Protein AF-A0AB38EHC7-F1 (afdb_monomer_lite)

Radius of gyration: 19.14 Å; chains: 1; bounding box: 48×37×54 Å

Secondary structure (DSSP, 8-state):
--HHHHHHHHHHHHHHHTTS-HHHHHHHHHHHHHHHHHHSHHHHHHHSSHHHHHHHHHHHHHHHH-TT-BHHHHHHHHHHTTSS-HHHHHHHHHHHHHTTSEEEEE-SS-TTSEEEEE-HHHHHHHHHHHHHHHHHHHHHS--TT--SSS---TTHHHHHHHHHHHHHHTT-SHHHH-GGGHHHHTSTTTHHHHHHHHHHHHHT--TTS---PPPHHHHHHHHTS-HHHHHHHHHHHHHH-

Organism: NCBI:txid237306

Sequence (241 aa):
MNEPDLLACVEETRSSIFQGDMDEAILLHYDLVMESYRRKPLFYKKLLKYDRFIVTLSLLSFMFADDRVPLSRVKAFCQARGYMSRNSLDTYFSFLLSAGYMQVRLHDEDERQRVFNLTDRAVCEVRQMIDSYVLPSQIVAPYERGLVGAGIPEDVVPSYFHGIARVLYANGTLDQRLPEARWMINRDGGHLPMLALYSDSLRNGPLKVGYKAATYVELSARLGVSKTHIIRMVKEGELRG

Structure (mmCIF, N/CA/C/O backbone):
data_AF-A0AB38EHC7-F1
#
_entry.id   AF-A0AB38EHC7-F1
#
loop_
_atom_site.group_PDB
_atom_site.id
_atom_site.type_symbol
_atom_site.label_atom_id
_atom_site.label_alt_id
_atom_site.label_comp_id
_atom_site.label_asym_id
_atom_site.label_entity_id
_atom_site.label_seq_id
_atom_site.pdbx_PDB_ins_code
_atom_site.Cartn_x
_atom_site.Cartn_y
_atom_site.Cartn_z
_atom_site.occupancy
_atom_site.B_iso_or_equiv
_atom_site.auth_seq_id
_atom_site.auth_comp_id
_atom_site.auth_asym_id
_atom_site.auth_atom_id
_atom_site.pdbx_PDB_model_num
ATOM 1 N N . MET A 1 1 ? 0.275 15.218 -14.314 1.00 65.06 1 MET A N 1
ATOM 2 C CA . MET A 1 1 ? -0.663 15.923 -13.422 1.00 65.06 1 MET A CA 1
ATOM 3 C C . MET A 1 1 ? 0.158 16.670 -12.395 1.00 65.06 1 MET A C 1
ATOM 5 O O . MET A 1 1 ? 1.021 16.039 -11.790 1.00 65.06 1 MET A O 1
ATOM 9 N N . ASN A 1 2 ? -0.031 17.982 -12.279 1.00 77.56 2 ASN A N 1
ATOM 10 C CA . ASN A 1 2 ? 0.637 18.779 -11.251 1.00 77.56 2 ASN A CA 1
ATOM 11 C C . ASN A 1 2 ? -0.174 18.734 -9.936 1.00 77.56 2 ASN A C 1
ATOM 13 O O . ASN A 1 2 ? -1.227 18.103 -9.859 1.00 77.56 2 ASN A O 1
ATOM 17 N N . GLU A 1 3 ? 0.345 19.349 -8.879 1.00 80.12 3 GLU A N 1
ATOM 18 C CA . GLU A 1 3 ? -0.319 19.395 -7.574 1.00 80.12 3 GLU A CA 1
ATOM 19 C C . GLU A 1 3 ? -1.698 20.095 -7.587 1.00 80.12 3 GLU A C 1
ATOM 21 O O . GLU A 1 3 ? -2.645 19.503 -7.065 1.00 80.12 3 GLU A O 1
ATOM 26 N N . PRO A 1 4 ? -1.862 21.282 -8.205 1.00 81.19 4 PRO A N 1
ATOM 27 C CA . PRO A 1 4 ? -3.170 21.929 -8.347 1.00 81.19 4 PRO A CA 1
ATOM 28 C C . PRO A 1 4 ? -4.243 21.046 -8.996 1.00 81.19 4 PRO A C 1
ATOM 30 O O . PRO A 1 4 ? -5.363 20.970 -8.495 1.00 81.19 4 PRO A O 1
ATOM 33 N N . ASP A 1 5 ? -3.889 20.330 -10.064 1.00 82.31 5 ASP A N 1
ATOM 34 C CA . ASP A 1 5 ? -4.803 19.425 -10.764 1.00 82.31 5 ASP A CA 1
ATOM 35 C C . ASP A 1 5 ? -5.272 18.268 -9.856 1.00 82.31 5 ASP A C 1
ATOM 37 O O . ASP A 1 5 ? -6.427 17.842 -9.921 1.00 82.31 5 ASP A O 1
ATOM 41 N N . LEU A 1 6 ? -4.381 17.739 -9.003 1.00 82.44 6 LEU A N 1
ATOM 42 C CA . LEU A 1 6 ? -4.734 16.694 -8.037 1.00 82.44 6 LEU A CA 1
ATOM 43 C C . LEU A 1 6 ? -5.711 17.228 -6.988 1.00 82.44 6 LEU A C 1
ATOM 45 O O . LEU A 1 6 ? -6.679 16.544 -6.669 1.00 82.44 6 LEU A O 1
ATOM 49 N N . LEU A 1 7 ? -5.468 18.430 -6.461 1.00 80.94 7 LEU A N 1
ATOM 50 C CA . LEU A 1 7 ? -6.348 19.045 -5.467 1.00 80.94 7 LEU A CA 1
ATOM 51 C C . LEU A 1 7 ? -7.741 19.313 -6.042 1.00 80.94 7 LEU A C 1
ATOM 53 O O . LEU A 1 7 ? -8.727 19.006 -5.382 1.00 80.94 7 LEU A O 1
ATOM 57 N N . ALA A 1 8 ? -7.828 19.795 -7.284 1.00 82.81 8 ALA A N 1
ATOM 58 C CA . ALA A 1 8 ? -9.106 19.976 -7.967 1.00 82.81 8 ALA A CA 1
ATOM 59 C C . ALA A 1 8 ? -9.877 18.651 -8.106 1.00 82.81 8 ALA A C 1
ATOM 61 O O . ALA A 1 8 ? -11.059 18.594 -7.782 1.00 82.81 8 ALA A O 1
ATOM 62 N N . CYS A 1 9 ? -9.191 17.571 -8.500 1.00 79.31 9 CYS A N 1
ATOM 63 C CA . CYS A 1 9 ? -9.778 16.230 -8.588 1.00 79.31 9 CYS A CA 1
ATOM 64 C C . CYS A 1 9 ? -10.299 15.727 -7.227 1.00 79.31 9 CYS A C 1
ATOM 66 O O . CYS A 1 9 ? -11.390 15.162 -7.140 1.00 79.31 9 CYS A O 1
ATOM 68 N N . VAL A 1 10 ? -9.536 15.950 -6.149 1.00 79.75 10 VAL A N 1
ATOM 69 C CA . VAL A 1 10 ? -9.949 15.588 -4.783 1.00 79.75 10 VAL A CA 1
ATOM 70 C C . VAL A 1 10 ? -11.172 16.395 -4.351 1.00 79.75 10 VAL A C 1
ATOM 72 O O . VAL A 1 10 ? -12.108 15.818 -3.810 1.00 79.75 10 VAL A O 1
ATOM 75 N N . GLU A 1 11 ? -11.202 17.702 -4.608 1.00 81.12 11 GLU A N 1
ATOM 76 C CA . GLU A 1 11 ? -12.344 18.556 -4.260 1.00 81.12 11 GLU A CA 1
ATOM 77 C C . GLU A 1 11 ? -13.613 18.189 -5.042 1.00 81.12 11 GLU A C 1
ATOM 79 O O . GLU A 1 11 ? -14.699 18.150 -4.465 1.00 81.12 11 GLU A O 1
ATOM 84 N N . GLU A 1 12 ? -13.483 17.843 -6.324 1.00 79.62 12 GLU A N 1
ATOM 85 C CA . GLU A 1 12 ? -14.600 17.380 -7.154 1.00 79.62 12 GLU A CA 1
ATOM 86 C C . GLU A 1 12 ? -15.191 16.060 -6.633 1.00 79.62 12 GLU A C 1
ATOM 88 O O . GLU A 1 12 ? -16.408 15.907 -6.537 1.00 79.62 12 GLU A O 1
ATOM 93 N N . THR A 1 13 ? -14.334 15.123 -6.219 1.00 76.81 13 THR A N 1
ATOM 94 C CA . THR A 1 13 ? -14.769 13.827 -5.669 1.00 76.81 13 THR A CA 1
ATOM 95 C C . THR A 1 13 ? -15.212 13.895 -4.209 1.00 76.81 13 THR A C 1
ATOM 97 O O . THR A 1 13 ? -15.949 13.017 -3.752 1.00 76.81 13 THR A O 1
ATOM 100 N N . ARG A 1 14 ? -14.825 14.946 -3.477 1.00 80.69 14 ARG A N 1
ATOM 101 C CA . ARG A 1 14 ? -15.123 15.132 -2.051 1.00 80.69 14 ARG A CA 1
ATOM 102 C C . ARG A 1 14 ? -16.618 15.059 -1.762 1.00 80.69 14 ARG A C 1
ATOM 104 O O . ARG A 1 14 ? -17.031 14.345 -0.853 1.00 80.69 14 ARG A O 1
ATOM 111 N N . SER A 1 15 ? -17.422 15.787 -2.535 1.00 71.75 15 SER A N 1
ATOM 112 C CA . SER A 1 15 ? -18.874 15.855 -2.336 1.00 71.75 15 SER A CA 1
ATOM 113 C C . SER A 1 15 ? -19.538 14.490 -2.501 1.00 71.75 15 SER A C 1
ATOM 115 O O . SER A 1 15 ? -20.424 14.160 -1.720 1.00 71.75 15 SER A O 1
ATOM 117 N N . SER A 1 16 ? -19.078 13.685 -3.461 1.00 71.00 16 SER A N 1
ATOM 118 C CA . SER A 1 16 ? -19.586 12.329 -3.676 1.00 71.00 16 SER A CA 1
ATOM 119 C C . SER A 1 16 ? -19.199 11.399 -2.526 1.00 71.00 16 SER A C 1
ATOM 121 O O . SER A 1 16 ? -20.064 10.713 -1.997 1.00 71.00 16 SER A O 1
ATOM 123 N N . ILE A 1 17 ? -17.940 11.444 -2.066 1.00 76.50 17 ILE A N 1
ATOM 124 C CA . ILE A 1 17 ? -17.454 10.598 -0.960 1.00 76.50 17 ILE A CA 1
ATOM 125 C C . ILE A 1 17 ? -18.292 10.790 0.312 1.00 76.50 17 ILE A C 1
ATOM 127 O O . ILE A 1 17 ? -18.628 9.813 0.975 1.00 76.50 17 ILE A O 1
ATOM 131 N N . PHE A 1 18 ? -18.654 12.033 0.645 1.00 73.69 18 PHE A N 1
ATOM 132 C CA . PHE A 1 18 ? -19.455 12.332 1.839 1.00 73.69 18 PHE A CA 1
ATOM 133 C C . PHE A 1 18 ? -20.947 11.992 1.708 1.00 73.69 18 PHE A C 1
ATOM 135 O O . PHE A 1 18 ? -21.668 12.081 2.700 1.00 73.69 18 PHE A O 1
ATOM 142 N N . GLN A 1 19 ? -21.428 11.635 0.514 1.00 79.00 19 GLN A N 1
ATOM 143 C CA . GLN A 1 19 ? -22.815 11.205 0.308 1.00 79.00 19 GLN A CA 1
ATOM 144 C C . GLN A 1 19 ? -23.009 9.700 0.512 1.00 79.00 19 GLN A C 1
ATOM 146 O O . GLN A 1 19 ? -24.133 9.278 0.784 1.00 79.00 19 GLN A O 1
ATOM 151 N N . GLY A 1 20 ? -21.955 8.893 0.368 1.00 81.75 20 GLY A N 1
ATOM 152 C CA . GLY A 1 20 ? -22.037 7.453 0.594 1.00 81.75 20 GLY A CA 1
ATOM 153 C C . GLY A 1 20 ? -21.748 7.036 2.037 1.00 81.75 20 GLY A C 1
ATOM 154 O O . GLY A 1 20 ? -21.364 7.843 2.885 1.00 81.75 20 GLY A O 1
ATOM 155 N N . ASP A 1 21 ? -21.943 5.747 2.317 1.00 88.62 21 ASP A N 1
ATOM 156 C CA . ASP A 1 21 ? -21.750 5.183 3.655 1.00 88.62 21 ASP A CA 1
ATOM 157 C C . ASP A 1 21 ? -20.258 4.953 3.938 1.00 88.62 21 ASP A C 1
ATOM 159 O O . ASP A 1 21 ? -19.677 3.909 3.629 1.00 88.62 21 ASP A O 1
ATOM 163 N N . MET A 1 22 ? -19.616 5.981 4.493 1.00 89.25 22 MET A N 1
ATOM 164 C CA . MET A 1 22 ? -18.192 5.944 4.819 1.00 89.25 22 MET A CA 1
ATOM 165 C C . MET A 1 22 ? -17.874 4.907 5.903 1.00 89.25 22 MET A C 1
ATOM 167 O O . MET A 1 22 ? -16.800 4.307 5.871 1.00 89.25 22 MET A O 1
ATOM 171 N N . ASP A 1 23 ? -18.789 4.676 6.844 1.00 91.00 23 ASP A N 1
ATOM 172 C CA . ASP A 1 23 ? -18.569 3.737 7.941 1.00 91.00 23 ASP A CA 1
ATOM 173 C C . ASP A 1 23 ? -18.579 2.296 7.416 1.00 91.00 23 ASP A C 1
ATOM 175 O O . ASP A 1 23 ? -17.651 1.535 7.706 1.00 91.00 23 ASP A O 1
ATOM 179 N N . GLU A 1 24 ? -19.541 1.948 6.556 1.00 91.62 24 GLU A N 1
ATOM 180 C CA . GLU A 1 24 ? -19.578 0.647 5.875 1.00 91.62 24 GLU A CA 1
ATOM 181 C C . GLU A 1 24 ? -18.357 0.452 4.960 1.00 91.62 24 GLU A C 1
ATOM 183 O O . GLU A 1 24 ? -17.732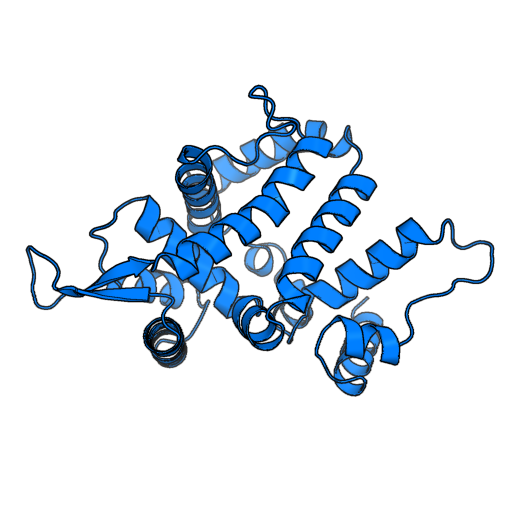 -0.613 4.961 1.00 91.62 24 GLU A O 1
ATOM 188 N N . ALA A 1 25 ? -17.933 1.494 4.236 1.00 92.50 25 ALA A N 1
ATOM 189 C CA . ALA A 1 25 ? -16.717 1.439 3.425 1.00 92.50 25 ALA A CA 1
ATOM 190 C C . ALA A 1 25 ? -15.461 1.178 4.275 1.00 92.50 25 ALA A C 1
ATOM 192 O O . ALA A 1 25 ? -14.629 0.335 3.925 1.00 92.50 25 ALA A O 1
ATOM 193 N N . ILE A 1 26 ? -15.316 1.858 5.415 1.00 92.50 26 ILE A N 1
ATOM 194 C CA . ILE A 1 26 ? -14.186 1.650 6.328 1.00 92.50 26 ILE A CA 1
ATOM 195 C C . ILE A 1 26 ? -14.207 0.230 6.910 1.00 92.50 26 ILE A C 1
ATOM 197 O O . ILE A 1 26 ? -13.152 -0.408 6.986 1.00 92.50 26 ILE A O 1
ATOM 201 N N . LEU A 1 27 ? -15.382 -0.289 7.282 1.00 93.44 27 LEU A N 1
ATOM 202 C CA . LEU A 1 27 ? -15.528 -1.658 7.779 1.00 93.44 27 LEU A CA 1
ATOM 203 C C . LEU A 1 27 ? -15.150 -2.701 6.720 1.00 93.44 27 LEU A C 1
ATOM 205 O O . LEU A 1 27 ? -14.400 -3.629 7.035 1.00 93.44 27 LEU A O 1
ATOM 209 N N . LEU A 1 28 ? -15.592 -2.523 5.471 1.00 94.38 28 LEU A N 1
ATOM 210 C CA . LEU A 1 28 ? -15.225 -3.408 4.366 1.00 94.38 28 LEU A CA 1
ATOM 211 C C . LEU A 1 28 ? -13.720 -3.346 4.065 1.00 94.38 28 LEU A C 1
ATOM 213 O O . LEU A 1 28 ? -13.079 -4.387 3.906 1.00 94.38 28 LEU A O 1
ATOM 217 N N . HIS A 1 29 ? -13.132 -2.144 4.036 1.00 94.00 29 HIS A N 1
ATOM 218 C CA . HIS A 1 29 ? -11.685 -1.966 3.875 1.00 94.00 29 HIS A CA 1
ATOM 219 C C . HIS A 1 29 ? -10.921 -2.733 4.956 1.00 94.00 29 HIS A C 1
ATOM 221 O O . HIS A 1 29 ? -9.988 -3.485 4.661 1.00 94.00 29 HIS A O 1
ATOM 227 N N . TYR A 1 30 ? -11.345 -2.573 6.210 1.00 92.75 30 TYR A N 1
ATOM 228 C CA . TYR A 1 30 ? -10.733 -3.247 7.341 1.00 92.75 30 TYR A CA 1
ATOM 229 C C . TYR A 1 30 ? -10.788 -4.771 7.206 1.00 92.75 30 TYR A C 1
ATOM 231 O O . TYR A 1 30 ? -9.757 -5.427 7.371 1.00 92.75 30 TYR A O 1
ATOM 239 N N . ASP A 1 31 ? -11.943 -5.344 6.868 1.00 93.06 31 ASP A N 1
ATOM 240 C CA . ASP A 1 31 ? -12.080 -6.796 6.735 1.00 93.06 31 ASP A CA 1
ATOM 241 C C . ASP A 1 31 ? -11.197 -7.370 5.621 1.00 93.06 31 ASP A C 1
ATOM 243 O O . ASP A 1 31 ? -10.489 -8.354 5.859 1.00 93.06 31 ASP A O 1
ATOM 247 N N . LEU A 1 32 ? -11.153 -6.721 4.452 1.00 92.50 32 LEU A N 1
ATOM 248 C CA . LEU A 1 32 ? -10.328 -7.149 3.314 1.00 92.50 32 LEU A CA 1
ATOM 249 C C . LEU A 1 32 ? -8.823 -7.070 3.627 1.00 92.50 32 LEU A C 1
ATOM 251 O O . LEU A 1 32 ? -8.055 -7.998 3.332 1.00 92.50 32 LEU A O 1
ATOM 255 N N . VAL A 1 33 ? -8.383 -5.990 4.284 1.00 89.88 33 VAL A N 1
ATOM 256 C CA . VAL A 1 33 ? -6.990 -5.852 4.740 1.00 89.88 33 VAL A CA 1
ATOM 257 C C . VAL A 1 33 ? -6.657 -6.923 5.778 1.00 89.88 33 VAL A C 1
ATOM 259 O O . VAL A 1 33 ? -5.599 -7.556 5.700 1.00 89.88 33 VAL A O 1
ATOM 262 N N . MET A 1 34 ? -7.546 -7.168 6.743 1.00 88.75 34 MET A N 1
ATOM 263 C CA . MET A 1 34 ? -7.310 -8.146 7.804 1.00 88.75 34 MET A CA 1
ATOM 264 C C . MET A 1 34 ? -7.338 -9.589 7.306 1.00 88.75 34 MET A C 1
ATOM 266 O O . MET A 1 34 ? -6.596 -10.419 7.835 1.00 88.75 34 MET A O 1
ATOM 270 N N . GLU A 1 35 ? -8.142 -9.909 6.295 1.00 89.19 35 GLU A N 1
ATOM 271 C CA . GLU A 1 35 ? -8.109 -11.212 5.634 1.00 89.19 35 GLU A CA 1
ATOM 272 C C . GLU A 1 35 ? -6.723 -11.485 5.036 1.00 89.19 35 GLU A C 1
ATOM 274 O O . GLU A 1 35 ? -6.102 -12.515 5.324 1.00 89.19 35 GLU A O 1
ATOM 279 N N . SER A 1 36 ? -6.195 -10.515 4.290 1.00 84.44 36 SER A N 1
ATOM 280 C CA . SER A 1 36 ? -4.850 -10.568 3.716 1.00 84.44 36 SER A CA 1
ATOM 281 C C . SER A 1 36 ? -3.780 -10.695 4.811 1.00 84.44 36 SER A C 1
ATOM 283 O O . SER A 1 36 ? -2.917 -11.582 4.776 1.00 84.44 36 SER A O 1
ATOM 285 N N . TYR A 1 37 ? -3.892 -9.872 5.858 1.00 83.69 37 TYR A N 1
ATOM 286 C CA . TYR A 1 37 ? -2.967 -9.862 6.987 1.00 83.69 37 TYR A CA 1
ATOM 287 C C . TYR A 1 37 ? -2.918 -11.208 7.720 1.00 83.69 37 TYR A C 1
ATOM 289 O O . TYR A 1 37 ? -1.832 -11.703 8.020 1.00 83.69 37 TYR A O 1
ATOM 297 N N . ARG A 1 38 ? -4.070 -11.845 7.976 1.00 83.62 38 ARG A N 1
ATOM 298 C CA . ARG A 1 38 ? -4.146 -13.150 8.660 1.00 83.62 38 ARG A CA 1
ATOM 299 C C . ARG A 1 38 ? -3.508 -14.274 7.849 1.00 83.62 38 ARG A C 1
ATOM 301 O O . ARG A 1 38 ? -2.889 -15.157 8.437 1.00 83.62 38 ARG A O 1
ATOM 308 N N . ARG A 1 39 ? -3.618 -14.237 6.517 1.00 85.25 39 ARG A N 1
ATOM 309 C CA . ARG A 1 39 ? -3.011 -15.247 5.634 1.00 85.25 39 ARG A CA 1
ATOM 310 C C . ARG A 1 39 ? -1.482 -15.184 5.664 1.00 85.25 39 ARG A C 1
ATOM 312 O O . ARG A 1 39 ? -0.829 -16.226 5.637 1.00 85.25 39 ARG A O 1
ATOM 319 N N . LYS A 1 40 ? -0.894 -13.978 5.702 1.00 82.56 40 LYS A N 1
ATOM 320 C CA . LYS A 1 40 ? 0.570 -13.776 5.653 1.00 82.56 40 LYS A CA 1
ATOM 321 C C . LYS A 1 40 ? 1.040 -12.647 6.589 1.00 82.56 40 LYS A C 1
ATOM 323 O O . LYS A 1 40 ? 1.581 -11.642 6.116 1.00 82.56 40 LYS A O 1
ATOM 328 N N . PRO A 1 41 ? 0.935 -12.808 7.919 1.00 77.38 41 PRO A N 1
ATOM 329 C CA . PRO A 1 41 ? 1.132 -11.710 8.871 1.00 77.38 41 PRO A CA 1
ATOM 330 C C . PRO A 1 41 ? 2.541 -11.120 8.812 1.00 77.38 41 PRO A C 1
ATOM 332 O O . PRO A 1 41 ? 2.711 -9.906 8.807 1.00 77.38 41 PRO A O 1
ATOM 335 N N . LEU A 1 42 ? 3.575 -11.955 8.676 1.00 76.50 42 LEU A N 1
ATOM 336 C CA . LEU A 1 42 ? 4.960 -11.479 8.569 1.00 76.50 42 LEU A CA 1
ATOM 337 C C . LEU A 1 42 ? 5.240 -10.733 7.258 1.00 76.50 42 LEU A C 1
ATOM 339 O O . LEU A 1 42 ? 6.083 -9.836 7.237 1.00 76.50 42 LEU A O 1
ATOM 343 N N . PHE A 1 43 ? 4.559 -11.106 6.173 1.00 78.19 43 PHE A N 1
ATOM 344 C CA . PHE A 1 43 ? 4.698 -10.442 4.883 1.00 78.19 43 PHE A CA 1
ATOM 345 C C . PHE A 1 43 ? 4.042 -9.066 4.928 1.00 78.19 43 PHE A C 1
ATOM 347 O O . PHE A 1 43 ? 4.730 -8.070 4.721 1.00 78.19 43 PHE A O 1
ATOM 354 N N . TYR A 1 44 ? 2.763 -8.996 5.300 1.00 76.25 44 TYR A N 1
ATOM 355 C CA . TYR A 1 44 ? 2.038 -7.730 5.361 1.00 76.25 44 TYR A CA 1
ATOM 356 C C . TYR A 1 44 ? 2.577 -6.801 6.447 1.00 76.25 44 TYR A C 1
ATOM 358 O O . TYR A 1 44 ? 2.688 -5.604 6.213 1.00 76.25 44 TYR A O 1
ATOM 366 N N . LYS A 1 45 ? 3.060 -7.324 7.580 1.00 75.69 45 LYS A N 1
ATOM 367 C CA . LYS A 1 45 ? 3.807 -6.518 8.558 1.00 75.69 45 LYS A CA 1
ATOM 368 C C . LYS A 1 45 ? 5.034 -5.844 7.944 1.00 75.69 45 LYS A C 1
ATOM 370 O O . LYS A 1 45 ? 5.323 -4.691 8.250 1.00 75.69 45 LYS A O 1
ATOM 375 N N . LYS A 1 46 ? 5.778 -6.563 7.097 1.00 75.38 46 LYS A N 1
ATOM 376 C CA . LYS A 1 46 ? 6.975 -6.030 6.433 1.00 75.38 46 LYS A CA 1
ATOM 377 C C . LYS A 1 46 ? 6.637 -5.107 5.267 1.00 75.38 46 LYS A C 1
ATOM 379 O O . LYS A 1 46 ? 7.401 -4.166 5.070 1.00 75.38 46 LYS A O 1
ATOM 384 N N . LEU A 1 47 ? 5.576 -5.393 4.513 1.00 76.56 47 LEU A N 1
ATOM 385 C CA . LEU A 1 47 ? 5.155 -4.658 3.319 1.00 76.56 47 LEU A CA 1
ATOM 386 C C . LEU A 1 47 ? 4.429 -3.355 3.673 1.00 76.56 47 LEU A C 1
ATOM 388 O O . LEU A 1 47 ? 4.751 -2.313 3.118 1.00 76.56 47 LEU A O 1
ATOM 392 N N . LEU A 1 48 ? 3.500 -3.402 4.631 1.00 72.94 48 LEU A N 1
ATOM 393 C CA . LEU A 1 48 ? 2.634 -2.278 5.005 1.00 72.94 48 LEU A CA 1
ATOM 394 C C . LEU A 1 48 ? 3.315 -1.257 5.931 1.00 72.94 48 LEU A C 1
ATOM 396 O O . LEU A 1 48 ? 2.677 -0.311 6.390 1.00 72.94 48 LEU A O 1
ATOM 400 N N . LYS A 1 49 ? 4.613 -1.408 6.222 1.00 80.75 49 LYS A N 1
ATOM 401 C CA . LYS A 1 49 ? 5.372 -0.300 6.807 1.00 80.75 49 LYS A CA 1
ATOM 402 C C . LYS A 1 49 ? 5.414 0.824 5.775 1.00 80.75 49 LYS A C 1
ATOM 404 O O . LYS A 1 49 ? 5.871 0.587 4.661 1.00 80.75 49 LYS A O 1
ATOM 409 N N . TYR A 1 50 ? 4.987 2.022 6.156 1.00 82.88 50 TYR A N 1
ATOM 410 C CA . TYR A 1 50 ? 4.721 3.115 5.221 1.00 82.88 50 TYR A CA 1
ATOM 411 C C . TYR A 1 50 ? 5.839 3.374 4.195 1.00 82.88 50 TYR A C 1
ATOM 413 O O . TYR A 1 50 ? 5.575 3.333 2.998 1.00 82.88 50 TYR A O 1
ATOM 421 N N . ASP A 1 51 ? 7.094 3.517 4.635 1.00 86.44 51 ASP A N 1
ATOM 422 C CA . ASP A 1 51 ? 8.243 3.734 3.736 1.00 86.44 51 ASP A CA 1
ATOM 423 C C . ASP A 1 51 ? 8.400 2.628 2.677 1.00 86.44 51 ASP A C 1
ATOM 425 O O . ASP A 1 51 ? 8.771 2.874 1.533 1.00 86.44 51 ASP A O 1
ATOM 429 N N . ARG A 1 52 ? 8.118 1.376 3.046 1.00 89.44 52 ARG A N 1
ATOM 430 C CA . ARG A 1 52 ? 8.193 0.231 2.128 1.00 89.44 52 ARG A CA 1
ATOM 431 C C . ARG A 1 52 ? 6.973 0.162 1.230 1.00 89.44 52 ARG A C 1
ATOM 433 O O . ARG A 1 52 ? 7.114 -0.129 0.046 1.00 89.44 52 ARG A O 1
ATOM 440 N N . PHE A 1 53 ? 5.807 0.466 1.786 1.00 89.06 53 PHE A N 1
ATOM 441 C CA . PHE A 1 53 ? 4.558 0.527 1.051 1.00 89.06 53 PHE A CA 1
ATOM 442 C C . PHE A 1 53 ? 4.631 1.577 -0.058 1.00 89.06 53 PHE A C 1
ATOM 444 O O . PHE A 1 53 ? 4.357 1.259 -1.211 1.00 89.06 53 PHE A O 1
ATOM 451 N N . ILE A 1 54 ? 5.107 2.790 0.243 1.00 91.12 54 ILE A N 1
ATOM 452 C CA . ILE A 1 54 ? 5.219 3.860 -0.753 1.00 91.12 54 ILE A CA 1
ATOM 453 C C . ILE A 1 54 ? 6.277 3.557 -1.825 1.00 91.12 54 ILE A C 1
ATOM 455 O O . ILE A 1 54 ? 6.074 3.861 -3.003 1.00 91.12 54 ILE A O 1
ATOM 459 N N . VAL A 1 55 ? 7.371 2.879 -1.459 1.00 94.56 55 VAL A N 1
ATOM 460 C CA . VAL A 1 55 ? 8.355 2.372 -2.428 1.00 94.56 55 VAL A CA 1
ATOM 461 C C . VAL A 1 55 ? 7.742 1.290 -3.319 1.00 94.56 55 VAL A C 1
ATOM 463 O O . VAL A 1 55 ? 7.968 1.305 -4.526 1.00 94.56 55 VAL A O 1
ATOM 466 N N . THR A 1 56 ? 6.933 0.381 -2.769 1.00 94.25 56 THR A N 1
ATOM 467 C CA . THR A 1 56 ? 6.207 -0.624 -3.558 1.00 94.25 56 THR A CA 1
ATOM 468 C C . THR A 1 56 ? 5.194 0.022 -4.498 1.00 94.25 56 THR A C 1
ATOM 470 O O . THR A 1 56 ? 5.166 -0.326 -5.675 1.00 94.25 56 THR A O 1
ATOM 473 N N . LEU A 1 57 ? 4.413 0.999 -4.032 1.00 94.38 57 LEU A N 1
ATOM 474 C CA . LEU A 1 57 ? 3.501 1.757 -4.889 1.00 94.38 57 LEU A CA 1
ATOM 475 C C . LEU A 1 57 ? 4.252 2.471 -6.018 1.00 94.38 57 LEU A C 1
ATOM 477 O O . LEU A 1 57 ? 3.789 2.456 -7.156 1.00 94.38 57 LEU A O 1
ATOM 481 N N . SER A 1 58 ? 5.429 3.033 -5.730 1.00 95.56 58 SER A N 1
ATOM 482 C CA . SER A 1 58 ? 6.296 3.650 -6.741 1.00 95.56 58 SER A CA 1
ATOM 483 C C . SER A 1 58 ? 6.788 2.622 -7.763 1.00 95.56 58 SER A C 1
ATOM 485 O O . SER A 1 58 ? 6.679 2.855 -8.960 1.00 95.56 58 SER A O 1
ATOM 487 N N . LEU A 1 59 ? 7.272 1.463 -7.309 1.00 95.81 59 LEU A N 1
ATOM 488 C CA . LEU A 1 59 ? 7.718 0.367 -8.173 1.00 95.81 59 LEU A CA 1
ATOM 489 C C . LEU A 1 59 ? 6.612 -0.077 -9.143 1.00 95.81 59 LEU A C 1
ATOM 491 O O . LEU A 1 59 ? 6.848 -0.166 -10.345 1.00 95.81 59 LEU A O 1
ATOM 495 N N . LEU A 1 60 ? 5.405 -0.306 -8.621 1.00 95.19 60 LEU A N 1
ATOM 496 C CA . LEU A 1 60 ? 4.246 -0.742 -9.400 1.00 95.19 60 LEU A CA 1
ATOM 497 C C . LEU A 1 60 ? 3.780 0.347 -10.374 1.00 95.19 60 LEU A C 1
ATOM 499 O O . LEU A 1 60 ? 3.541 0.058 -11.541 1.00 95.19 60 LEU A O 1
ATOM 503 N N . SER A 1 61 ? 3.735 1.604 -9.927 1.00 95.31 61 SER A N 1
ATOM 504 C CA . SER A 1 61 ? 3.375 2.755 -10.769 1.00 95.31 61 SER A CA 1
ATOM 505 C C . SER A 1 61 ? 4.299 2.913 -11.972 1.00 95.31 61 SER A C 1
ATOM 507 O O . SER A 1 61 ? 3.833 3.177 -13.074 1.00 95.31 61 SER A O 1
ATOM 509 N N . PHE A 1 62 ? 5.604 2.730 -11.771 1.00 95.25 62 PHE A N 1
ATOM 510 C CA . PHE A 1 62 ? 6.585 2.782 -12.851 1.00 95.25 62 PHE A CA 1
ATOM 511 C C . PHE A 1 62 ? 6.420 1.604 -13.819 1.00 95.25 62 PHE A C 1
ATOM 513 O O . PHE A 1 62 ? 6.372 1.821 -15.023 1.00 95.25 62 PHE A O 1
ATOM 520 N N . MET A 1 63 ? 6.274 0.382 -13.301 1.00 93.50 63 MET A N 1
ATOM 521 C CA . MET A 1 63 ? 6.139 -0.823 -14.126 1.00 93.50 63 MET A CA 1
ATOM 522 C C . MET A 1 63 ? 4.878 -0.826 -14.994 1.00 93.50 63 MET A C 1
ATOM 524 O O . MET A 1 63 ? 4.937 -1.197 -16.158 1.00 93.50 63 MET A O 1
ATOM 528 N N . PHE A 1 64 ? 3.729 -0.428 -14.438 1.00 91.56 64 PHE A N 1
ATOM 529 C CA . PHE A 1 64 ? 2.471 -0.402 -15.190 1.00 91.56 64 PHE A CA 1
ATOM 530 C C . PHE A 1 64 ? 2.374 0.773 -16.170 1.00 91.56 64 PHE A C 1
ATOM 532 O O . PHE A 1 64 ? 1.484 0.766 -17.016 1.00 91.56 64 PHE A O 1
ATOM 539 N N . ALA A 1 65 ? 3.264 1.765 -16.063 1.00 90.88 65 ALA A N 1
ATOM 540 C CA . ALA A 1 65 ? 3.395 2.836 -17.045 1.00 90.88 65 ALA A CA 1
ATOM 541 C C . ALA A 1 65 ? 4.348 2.456 -18.193 1.00 90.88 65 ALA A C 1
ATOM 543 O O . ALA A 1 65 ? 4.085 2.803 -19.341 1.00 90.88 65 ALA A O 1
ATOM 544 N N . ASP A 1 66 ? 5.449 1.767 -17.880 1.00 90.94 66 ASP A N 1
ATOM 545 C CA . ASP A 1 66 ? 6.468 1.323 -18.834 1.00 90.94 66 ASP A CA 1
ATOM 546 C C . ASP A 1 66 ? 7.198 0.084 -18.279 1.00 90.94 66 ASP A C 1
ATOM 548 O O . ASP A 1 66 ? 7.947 0.168 -17.301 1.00 90.94 66 ASP A O 1
ATOM 552 N N . ASP A 1 67 ? 7.002 -1.075 -18.912 1.00 88.12 67 ASP A N 1
ATOM 553 C CA . ASP A 1 67 ? 7.577 -2.360 -18.491 1.00 88.12 67 ASP A CA 1
ATOM 554 C C . ASP A 1 67 ? 9.082 -2.489 -18.796 1.00 88.12 67 ASP A C 1
ATOM 556 O O . ASP A 1 67 ? 9.751 -3.423 -18.337 1.00 88.12 67 ASP A O 1
ATOM 560 N N . ARG A 1 68 ? 9.651 -1.527 -19.530 1.00 91.94 68 ARG A N 1
ATOM 561 C CA . ARG A 1 68 ? 11.090 -1.429 -19.805 1.00 91.94 68 ARG A CA 1
ATOM 562 C C . ARG A 1 68 ? 11.802 -0.488 -18.850 1.00 91.94 68 ARG A C 1
ATOM 564 O O . ARG A 1 68 ? 13.014 -0.297 -18.959 1.00 91.94 68 ARG A O 1
ATOM 571 N N . VAL A 1 69 ? 11.096 0.097 -17.885 1.00 93.94 69 VAL A N 1
ATOM 572 C CA . VAL A 1 69 ? 11.706 1.095 -17.019 1.00 93.94 69 VAL A CA 1
ATOM 573 C C . VAL A 1 69 ? 12.812 0.490 -16.137 1.00 93.94 69 VAL A C 1
ATOM 575 O O . VAL A 1 69 ? 12.600 -0.494 -15.419 1.00 93.94 69 VAL A O 1
ATOM 578 N N . PRO A 1 70 ? 14.024 1.074 -16.134 1.00 95.88 70 PRO A N 1
ATOM 579 C CA . PRO A 1 70 ? 15.110 0.554 -15.318 1.00 95.88 70 PRO A CA 1
ATOM 580 C C . PRO A 1 70 ? 14.822 0.692 -13.822 1.00 95.88 70 PRO A C 1
ATOM 582 O O . PRO A 1 70 ? 14.425 1.759 -13.342 1.00 95.88 70 PRO A O 1
ATOM 585 N N . LEU A 1 71 ? 15.156 -0.342 -13.046 1.00 95.44 71 LEU A N 1
ATOM 586 C CA . LEU A 1 71 ? 15.013 -0.336 -11.585 1.00 95.44 71 LEU A CA 1
ATOM 587 C C . LEU A 1 71 ? 15.797 0.819 -10.929 1.00 95.44 71 LEU A C 1
ATOM 589 O O . LEU A 1 71 ? 15.403 1.343 -9.887 1.00 95.44 71 LEU A O 1
ATOM 593 N N . SER A 1 72 ? 16.900 1.255 -11.547 1.00 95.50 72 SER A N 1
ATOM 594 C CA . SER A 1 72 ? 17.682 2.416 -11.104 1.00 95.50 72 SER A CA 1
ATOM 595 C C . SER A 1 72 ? 16.882 3.722 -11.138 1.00 95.50 72 SER A C 1
ATOM 597 O O . SER A 1 72 ? 17.058 4.549 -10.243 1.00 95.50 72 SER A O 1
ATOM 599 N N . ARG A 1 73 ? 15.967 3.901 -12.103 1.00 96.50 73 ARG A N 1
ATOM 600 C CA . ARG A 1 73 ? 15.096 5.087 -12.172 1.00 96.50 73 ARG A CA 1
ATOM 601 C C . ARG A 1 73 ? 14.096 5.101 -11.022 1.00 96.50 73 ARG A C 1
ATOM 603 O O . ARG A 1 73 ? 13.925 6.140 -10.388 1.00 96.50 73 ARG A O 1
ATOM 610 N N . VAL A 1 74 ? 13.517 3.946 -10.690 1.00 96.44 74 VAL A N 1
ATOM 611 C CA . VAL A 1 74 ? 12.621 3.798 -9.529 1.00 96.44 74 VAL A CA 1
ATOM 612 C C . VAL A 1 74 ? 13.369 4.091 -8.223 1.00 96.44 74 VAL A C 1
ATOM 614 O O . VAL A 1 74 ? 12.880 4.848 -7.382 1.00 96.44 74 VAL A O 1
ATOM 617 N N . LYS A 1 75 ? 14.589 3.553 -8.064 1.00 96.75 75 LYS A N 1
ATOM 618 C CA . LYS A 1 75 ? 15.459 3.841 -6.908 1.00 96.75 75 LYS A CA 1
ATOM 619 C C . LYS A 1 75 ? 15.740 5.336 -6.773 1.00 96.75 75 LYS A C 1
ATOM 621 O O . LYS A 1 75 ? 15.561 5.891 -5.692 1.00 96.75 75 LYS A O 1
ATOM 626 N N . ALA A 1 76 ? 16.144 5.986 -7.864 1.00 97.00 76 ALA A N 1
ATOM 627 C CA . ALA A 1 76 ? 16.432 7.417 -7.880 1.00 97.00 76 ALA A CA 1
ATOM 628 C C . ALA A 1 76 ? 15.195 8.249 -7.512 1.00 97.00 76 ALA A C 1
ATOM 630 O O . ALA A 1 76 ? 15.297 9.171 -6.705 1.00 97.00 76 ALA A O 1
ATOM 631 N N . PHE A 1 77 ? 14.020 7.881 -8.033 1.00 95.69 77 PHE A N 1
ATOM 632 C CA . PHE A 1 77 ? 12.750 8.522 -7.696 1.00 95.69 77 PHE A CA 1
ATOM 633 C C . PHE A 1 77 ? 12.440 8.449 -6.195 1.00 95.69 77 PHE A C 1
ATOM 635 O O . PHE A 1 77 ? 12.140 9.472 -5.577 1.00 95.69 77 PHE A O 1
ATOM 642 N N . CYS A 1 78 ? 12.554 7.257 -5.601 1.00 95.44 78 CYS A N 1
ATOM 643 C CA . CYS A 1 78 ? 12.282 7.045 -4.178 1.00 95.44 78 CYS A CA 1
ATOM 644 C C . CYS A 1 78 ? 13.304 7.761 -3.285 1.00 95.44 78 CYS A C 1
ATOM 646 O O . CYS A 1 78 ? 12.937 8.347 -2.267 1.00 95.44 78 CYS A O 1
ATOM 648 N N . GLN A 1 79 ? 14.582 7.737 -3.675 1.00 95.44 79 GLN A N 1
ATOM 649 C CA . GLN A 1 79 ? 15.655 8.402 -2.940 1.00 95.44 79 GLN A CA 1
ATOM 650 C C . GLN A 1 79 ? 15.485 9.926 -2.955 1.00 95.44 79 GLN A C 1
ATOM 652 O O . GLN A 1 79 ? 15.610 10.557 -1.909 1.00 95.44 79 GLN A O 1
ATOM 657 N N . ALA A 1 80 ? 15.162 10.518 -4.111 1.00 93.62 80 ALA A N 1
ATOM 658 C CA . ALA A 1 80 ? 14.958 11.963 -4.243 1.00 93.62 80 ALA A CA 1
ATOM 659 C C . ALA A 1 80 ? 13.795 12.485 -3.381 1.00 93.62 80 ALA A C 1
ATOM 661 O O . ALA A 1 80 ? 13.815 13.634 -2.953 1.00 93.62 80 ALA A O 1
ATOM 662 N N . ARG A 1 81 ? 12.802 11.634 -3.099 1.00 90.25 81 ARG A N 1
ATOM 663 C CA . ARG A 1 81 ? 11.648 11.945 -2.238 1.00 90.25 81 ARG A CA 1
ATOM 664 C C . ARG A 1 81 ? 11.861 11.593 -0.767 1.00 90.25 81 ARG A C 1
ATOM 666 O O . ARG A 1 81 ? 10.968 11.796 0.047 1.00 90.25 81 ARG A O 1
ATOM 673 N N . GLY A 1 82 ? 13.028 11.053 -0.419 1.00 89.25 82 GLY A N 1
ATOM 674 C CA . GLY A 1 82 ? 13.351 10.682 0.955 1.00 89.25 82 GLY A CA 1
ATOM 675 C C . GLY A 1 82 ? 12.555 9.490 1.490 1.00 89.25 82 GLY A C 1
ATOM 676 O O . GLY A 1 82 ? 12.550 9.283 2.699 1.00 89.25 82 GLY A O 1
ATOM 677 N N . TYR A 1 83 ? 11.917 8.688 0.628 1.00 90.31 83 TYR A N 1
ATOM 678 C CA . TYR A 1 83 ? 11.149 7.516 1.067 1.00 90.31 83 TYR A CA 1
ATOM 679 C C . TYR A 1 83 ? 12.043 6.480 1.748 1.00 90.31 83 TYR A C 1
ATOM 681 O O . TYR A 1 83 ? 11.683 5.897 2.763 1.00 90.31 83 TYR A O 1
ATOM 689 N N . MET A 1 84 ? 13.239 6.261 1.200 1.00 92.69 84 MET A N 1
ATOM 690 C CA . MET A 1 84 ? 14.257 5.391 1.778 1.00 92.69 84 MET A CA 1
ATOM 691 C C . MET A 1 84 ? 15.651 5.847 1.341 1.00 92.69 84 MET A C 1
ATOM 693 O O . MET A 1 84 ? 15.836 6.378 0.245 1.00 92.69 84 MET A O 1
ATOM 697 N N . SER A 1 85 ? 16.656 5.586 2.180 1.00 94.62 85 SER A N 1
ATOM 698 C CA . SER A 1 85 ? 18.057 5.731 1.777 1.00 94.62 85 SER A CA 1
ATOM 699 C C . SER A 1 85 ? 18.420 4.717 0.688 1.00 94.62 85 SER A C 1
ATOM 701 O O . SER A 1 85 ? 17.782 3.670 0.556 1.00 94.62 85 SER A O 1
ATOM 703 N N . ARG A 1 86 ? 19.498 4.987 -0.054 1.00 94.94 86 ARG A N 1
ATOM 704 C CA . ARG A 1 86 ? 20.009 4.081 -1.094 1.00 94.94 86 ARG A CA 1
ATOM 705 C C . ARG A 1 86 ? 20.212 2.649 -0.581 1.00 94.94 86 ARG A C 1
ATOM 707 O O . ARG A 1 86 ? 19.701 1.709 -1.179 1.00 94.94 86 ARG A O 1
ATOM 714 N N . ASN A 1 87 ? 20.871 2.493 0.568 1.00 95.62 87 ASN A N 1
ATOM 715 C CA . ASN A 1 87 ? 21.131 1.176 1.163 1.00 95.62 87 ASN A CA 1
ATOM 716 C C . ASN A 1 87 ? 19.832 0.456 1.559 1.00 95.62 87 ASN A C 1
ATOM 718 O O . ASN A 1 87 ? 19.703 -0.756 1.373 1.00 95.62 87 ASN A O 1
ATOM 722 N N . SER A 1 88 ? 18.853 1.199 2.084 1.00 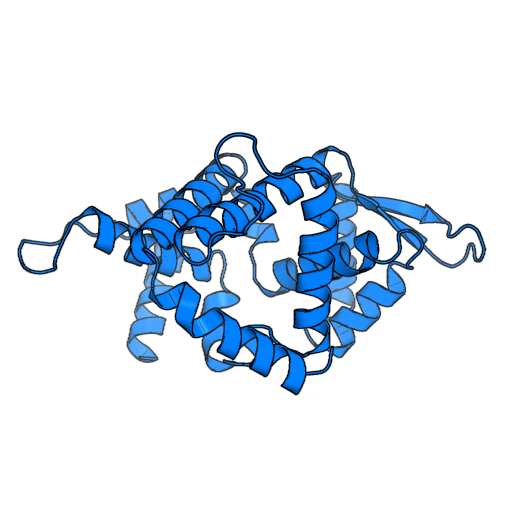94.94 88 SER A N 1
ATOM 723 C CA . SER A 1 88 ? 17.542 0.648 2.435 1.00 94.94 88 SER A CA 1
ATOM 724 C C . SER A 1 88 ? 16.762 0.198 1.199 1.00 94.94 88 SER A C 1
ATOM 726 O O . SER A 1 88 ? 16.150 -0.868 1.238 1.00 94.94 88 SER A O 1
ATOM 728 N N . LEU A 1 89 ? 16.829 0.952 0.094 1.00 96.56 89 LEU A N 1
ATOM 729 C CA . LEU A 1 89 ? 16.230 0.571 -1.190 1.00 96.56 89 LEU A CA 1
ATOM 730 C C . LEU A 1 89 ? 16.874 -0.694 -1.760 1.00 96.56 89 LEU A C 1
ATOM 732 O O . LEU A 1 89 ? 16.166 -1.612 -2.167 1.00 96.56 89 LEU A O 1
ATOM 736 N N . ASP A 1 90 ? 18.206 -0.769 -1.758 1.00 95.25 90 ASP A N 1
ATOM 737 C CA . ASP A 1 90 ? 18.933 -1.948 -2.237 1.00 95.25 90 ASP A CA 1
ATOM 738 C C . ASP A 1 90 ? 18.575 -3.195 -1.420 1.00 95.25 90 ASP A C 1
ATOM 740 O O . ASP A 1 90 ? 18.279 -4.251 -1.985 1.00 95.25 90 ASP A O 1
ATOM 744 N N . THR A 1 91 ? 18.502 -3.056 -0.094 1.00 94.94 91 THR A N 1
ATOM 745 C CA . THR A 1 91 ? 18.072 -4.133 0.808 1.00 94.94 91 THR A CA 1
ATOM 746 C C . THR A 1 91 ? 16.624 -4.545 0.537 1.00 94.94 91 THR A C 1
ATOM 748 O O . THR A 1 91 ? 16.312 -5.735 0.488 1.00 94.94 91 THR A O 1
ATOM 751 N N . TYR A 1 92 ? 15.725 -3.577 0.345 1.00 94.25 92 TYR A N 1
ATOM 752 C CA . TYR A 1 92 ? 14.307 -3.850 0.142 1.00 94.25 92 TYR A CA 1
ATOM 753 C C . TYR A 1 92 ? 14.025 -4.530 -1.202 1.00 94.25 92 TYR A C 1
ATOM 755 O O . TYR A 1 92 ? 13.312 -5.530 -1.245 1.00 94.25 92 TYR A O 1
ATOM 763 N N . PHE A 1 93 ? 14.639 -4.068 -2.290 1.00 94.62 93 PHE A N 1
ATOM 764 C CA . PHE A 1 93 ? 14.491 -4.719 -3.592 1.00 94.62 93 PHE A CA 1
ATOM 765 C C . PHE A 1 93 ? 15.168 -6.094 -3.641 1.00 94.62 93 PHE A C 1
ATOM 767 O O . PHE A 1 93 ? 14.613 -7.017 -4.234 1.00 94.62 93 PHE A O 1
ATOM 774 N N . SER A 1 94 ? 16.293 -6.282 -2.942 1.00 93.69 94 SER A N 1
ATOM 775 C CA . SER A 1 94 ? 16.890 -7.616 -2.760 1.00 93.69 94 SER A CA 1
ATOM 776 C C . SER A 1 94 ? 15.951 -8.558 -2.003 1.00 93.69 94 SER A C 1
ATOM 778 O O . SER A 1 94 ? 15.838 -9.735 -2.347 1.00 93.69 94 SER A O 1
ATOM 780 N N . PHE A 1 95 ? 15.224 -8.046 -1.005 1.00 92.25 95 PHE A N 1
ATOM 781 C CA . PHE A 1 95 ? 14.167 -8.798 -0.333 1.00 92.25 95 PHE A CA 1
ATOM 782 C C . PHE A 1 95 ? 13.034 -9.187 -1.296 1.00 92.25 95 PHE A C 1
ATOM 784 O O . PHE A 1 95 ? 12.652 -10.351 -1.303 1.00 92.25 95 PHE A O 1
ATOM 791 N N . LEU A 1 96 ? 12.522 -8.276 -2.133 1.00 93.00 96 LEU A N 1
ATOM 792 C CA . LEU A 1 96 ? 11.456 -8.617 -3.091 1.00 93.00 96 LEU A CA 1
ATOM 793 C C . LEU A 1 96 ? 11.901 -9.682 -4.105 1.00 93.00 96 LEU A C 1
ATOM 795 O O . LEU A 1 96 ? 11.122 -10.580 -4.422 1.00 93.00 96 LEU A O 1
ATOM 799 N N . LEU A 1 97 ? 13.154 -9.608 -4.566 1.00 94.25 97 LEU A N 1
ATOM 800 C CA . LEU A 1 97 ? 13.753 -10.608 -5.452 1.00 94.25 97 LEU A CA 1
ATOM 801 C C . LEU A 1 97 ? 13.877 -11.970 -4.753 1.00 94.25 97 LEU A C 1
ATOM 803 O O . LEU A 1 97 ? 13.320 -12.960 -5.215 1.00 94.25 97 LEU A O 1
ATOM 807 N N . SER A 1 98 ? 14.555 -12.017 -3.603 1.00 92.94 98 SER A N 1
ATOM 808 C CA . SER A 1 98 ? 14.784 -13.266 -2.853 1.00 92.94 98 SER A CA 1
ATOM 809 C C . SER A 1 98 ? 13.502 -13.903 -2.310 1.00 92.94 98 SER A C 1
ATOM 811 O O . SER A 1 98 ? 13.421 -15.123 -2.208 1.00 92.94 98 SER A O 1
ATOM 813 N N . ALA A 1 99 ? 12.478 -13.106 -1.995 1.00 90.19 99 ALA A N 1
ATOM 814 C CA . ALA A 1 99 ? 11.171 -13.597 -1.566 1.00 90.19 99 ALA A CA 1
ATOM 815 C C . ALA A 1 99 ? 10.269 -14.056 -2.732 1.00 90.19 99 ALA A C 1
ATOM 817 O O . ALA A 1 99 ? 9.160 -14.535 -2.484 1.00 90.19 99 ALA A O 1
ATOM 818 N N . GLY A 1 100 ? 10.727 -13.923 -3.984 1.00 92.69 100 GLY A N 1
ATOM 819 C CA . GLY A 1 100 ? 10.015 -14.384 -5.176 1.00 92.69 100 GLY A CA 1
ATOM 820 C C . GLY A 1 100 ? 8.835 -13.500 -5.583 1.00 92.69 100 GLY A C 1
ATOM 821 O O . GLY A 1 100 ? 7.879 -14.003 -6.170 1.00 92.69 100 GLY A O 1
ATOM 822 N N . TYR A 1 101 ? 8.873 -12.205 -5.259 1.00 92.50 101 TYR A N 1
ATOM 823 C CA . TYR A 1 101 ? 7.857 -11.225 -5.670 1.00 92.50 101 TYR A CA 1
ATOM 824 C C . TYR A 1 101 ? 8.271 -10.392 -6.887 1.00 92.50 101 TYR A C 1
ATOM 826 O O . TYR A 1 101 ? 7.448 -9.709 -7.487 1.00 92.50 101 TYR A O 1
ATOM 834 N N . MET A 1 102 ? 9.547 -10.435 -7.249 1.00 94.56 102 MET A N 1
ATOM 835 C CA . MET A 1 102 ? 10.102 -9.673 -8.356 1.00 94.56 102 MET A CA 1
ATOM 836 C C . MET A 1 102 ? 11.103 -10.540 -9.106 1.00 94.56 102 MET A C 1
ATOM 838 O O . MET A 1 102 ? 11.848 -11.302 -8.495 1.00 94.56 102 MET A O 1
ATOM 842 N N . GLN A 1 103 ? 11.142 -10.386 -10.421 1.00 95.31 103 GLN A N 1
ATOM 843 C CA . GLN A 1 103 ? 12.188 -10.910 -11.288 1.00 95.31 103 GLN A CA 1
ATOM 844 C C . GLN A 1 103 ? 12.905 -9.744 -11.955 1.00 95.31 103 GLN A C 1
ATOM 846 O O . GLN A 1 103 ? 12.310 -8.694 -12.190 1.00 95.31 103 GLN A O 1
ATOM 851 N N . VAL A 1 104 ? 14.192 -9.923 -12.237 1.00 94.88 104 VAL A N 1
ATOM 852 C CA . VAL A 1 104 ? 15.037 -8.897 -12.847 1.00 94.88 104 VAL A CA 1
ATOM 853 C C . VAL A 1 104 ? 15.747 -9.500 -14.049 1.00 94.88 104 VAL A C 1
ATOM 855 O O . VAL A 1 104 ? 16.318 -10.585 -13.946 1.00 94.88 104 VAL A O 1
ATOM 858 N N . ARG A 1 105 ? 15.739 -8.781 -15.171 1.00 94.38 105 ARG A N 1
ATOM 859 C CA . ARG A 1 105 ? 16.442 -9.148 -16.409 1.00 94.38 105 ARG A CA 1
ATOM 860 C C . ARG A 1 105 ? 17.290 -7.978 -16.919 1.00 94.38 105 ARG A C 1
ATOM 862 O O . ARG A 1 105 ? 17.176 -6.855 -16.418 1.00 94.38 105 ARG A O 1
ATOM 869 N N . LEU A 1 106 ? 18.179 -8.250 -17.873 1.00 94.88 106 LEU A N 1
ATOM 870 C CA . LEU A 1 106 ? 18.925 -7.202 -18.577 1.00 94.88 106 LEU A CA 1
ATOM 871 C C . LEU A 1 106 ? 17.952 -6.333 -19.384 1.00 94.88 106 LEU A C 1
ATOM 873 O O . LEU A 1 106 ? 16.933 -6.835 -19.855 1.00 94.88 106 LEU A O 1
ATOM 877 N N . HIS A 1 107 ? 18.245 -5.038 -19.499 1.00 94.50 107 HIS A N 1
ATOM 878 C CA . HIS A 1 107 ? 17.516 -4.176 -20.428 1.00 94.50 107 HIS A CA 1
ATOM 879 C C . HIS A 1 107 ? 17.938 -4.523 -21.859 1.00 94.50 107 HIS A C 1
ATOM 881 O O . HIS A 1 107 ? 19.130 -4.679 -22.119 1.00 94.50 107 HIS A O 1
ATOM 887 N N . ASP A 1 108 ? 16.973 -4.609 -22.773 1.00 89.81 108 ASP A N 1
ATOM 888 C CA . ASP A 1 108 ? 17.200 -5.136 -24.125 1.00 89.81 108 ASP A CA 1
ATOM 889 C C . ASP A 1 108 ? 18.125 -4.233 -24.970 1.00 89.81 108 ASP A C 1
ATOM 891 O O . ASP A 1 108 ? 18.823 -4.710 -25.857 1.00 89.81 108 ASP A O 1
ATOM 895 N N . GLU A 1 109 ? 18.164 -2.931 -24.667 1.00 91.00 109 GLU A N 1
ATOM 896 C CA . GLU A 1 109 ? 18.970 -1.929 -25.392 1.00 91.00 109 GLU A CA 1
ATOM 897 C C . GLU A 1 109 ? 20.247 -1.480 -24.648 1.00 91.00 109 GLU A C 1
ATOM 899 O O . GLU A 1 109 ? 21.156 -0.924 -25.258 1.00 91.00 109 GLU A O 1
ATOM 904 N N . ASP A 1 110 ? 20.335 -1.706 -23.332 1.00 91.44 110 ASP A N 1
ATOM 905 C CA . ASP A 1 110 ? 21.492 -1.319 -22.508 1.00 91.44 110 ASP A CA 1
ATOM 906 C C . ASP A 1 110 ? 21.705 -2.365 -21.412 1.00 91.44 110 ASP A C 1
ATOM 908 O O . ASP A 1 110 ? 21.150 -2.282 -20.316 1.00 91.44 110 ASP A O 1
ATOM 912 N N . GLU A 1 111 ? 22.557 -3.351 -21.679 1.00 90.19 111 GLU A N 1
ATOM 913 C CA . GLU A 1 111 ? 22.823 -4.465 -20.762 1.00 90.19 111 GLU A CA 1
ATOM 914 C C . GLU A 1 111 ? 23.418 -4.038 -19.407 1.00 90.19 111 GLU A C 1
ATOM 916 O O . GLU A 1 111 ? 23.490 -4.841 -18.469 1.00 90.19 111 GLU A O 1
ATOM 921 N N . ARG A 1 112 ? 23.837 -2.774 -19.244 1.00 92.56 112 ARG A N 1
ATOM 922 C CA . ARG A 1 112 ? 24.249 -2.227 -17.938 1.00 92.56 112 ARG A CA 1
ATOM 923 C C . ARG A 1 112 ? 23.051 -1.967 -17.033 1.00 92.56 112 ARG A C 1
ATOM 925 O O . ARG A 1 112 ? 23.196 -1.917 -15.811 1.00 92.56 112 ARG A O 1
ATOM 932 N N . GLN A 1 113 ? 21.871 -1.815 -17.619 1.00 93.56 113 GLN A N 1
ATOM 933 C CA . GLN A 1 113 ? 20.628 -1.572 -16.916 1.00 93.56 113 GLN A CA 1
ATOM 934 C C . GLN A 1 113 ? 19.906 -2.880 -16.602 1.00 93.56 113 GLN A C 1
ATOM 936 O O . GLN A 1 113 ? 20.212 -3.966 -17.103 1.00 93.56 113 GLN A O 1
ATOM 941 N N . ARG A 1 114 ? 18.970 -2.781 -15.664 1.00 94.75 114 ARG A N 1
ATOM 942 C CA . ARG A 1 114 ? 18.171 -3.898 -15.174 1.00 94.75 114 ARG A CA 1
ATOM 943 C C . ARG A 1 114 ? 16.718 -3.466 -15.161 1.00 94.75 114 ARG A C 1
ATOM 945 O O . ARG A 1 114 ? 16.397 -2.475 -14.501 1.00 94.75 114 ARG A O 1
ATOM 952 N N . VAL A 1 115 ? 15.876 -4.210 -15.862 1.00 95.31 115 VAL A N 1
ATOM 953 C CA . VAL A 1 115 ? 14.416 -4.056 -15.833 1.00 95.31 115 VAL A CA 1
ATOM 954 C C . VAL A 1 115 ? 13.820 -5.137 -14.947 1.00 95.31 115 VAL A C 1
ATOM 956 O O . VAL A 1 115 ? 14.478 -6.141 -14.652 1.00 95.31 115 VAL A O 1
ATOM 959 N N . PHE A 1 116 ? 12.602 -4.919 -14.471 1.00 94.56 116 PHE A N 1
ATOM 960 C CA . PHE A 1 116 ? 11.979 -5.774 -13.473 1.00 94.56 116 PHE A CA 1
ATOM 961 C C . PHE A 1 116 ? 10.532 -6.075 -13.839 1.00 94.56 116 PHE A C 1
ATOM 963 O O . PHE A 1 116 ? 9.849 -5.228 -14.397 1.00 94.56 116 PHE A O 1
ATOM 970 N N . ASN A 1 117 ? 10.078 -7.269 -13.469 1.00 93.12 117 ASN A N 1
ATOM 971 C CA . ASN A 1 117 ? 8.698 -7.714 -13.620 1.00 93.12 117 ASN A CA 1
ATOM 972 C C . ASN A 1 117 ? 8.210 -8.331 -12.307 1.00 93.12 117 ASN A C 1
ATOM 974 O O . ASN A 1 117 ? 9.004 -8.842 -11.507 1.00 93.12 117 ASN A O 1
ATOM 978 N N . LEU A 1 118 ? 6.898 -8.307 -12.088 1.00 93.00 118 LEU A N 1
ATOM 979 C CA . LEU A 1 118 ? 6.274 -9.070 -11.011 1.00 93.00 118 LEU A CA 1
ATOM 980 C C . LEU A 1 118 ? 6.241 -10.558 -11.352 1.00 93.00 118 LEU A C 1
ATOM 982 O O . LEU A 1 118 ? 6.105 -10.943 -12.509 1.00 93.00 118 LEU A O 1
ATOM 986 N N . THR A 1 119 ? 6.313 -11.396 -10.323 1.00 94.31 119 THR A N 1
ATOM 987 C CA . THR A 1 119 ? 5.925 -12.807 -10.444 1.00 94.31 119 THR A CA 1
ATOM 988 C C . THR A 1 119 ? 4.405 -12.948 -10.377 1.00 94.31 119 THR A C 1
ATOM 990 O O . THR A 1 119 ? 3.734 -12.095 -9.794 1.00 94.31 119 THR A O 1
ATOM 993 N N . ASP A 1 120 ? 3.851 -14.066 -10.851 1.00 91.94 120 ASP A N 1
ATOM 994 C CA . ASP A 1 120 ? 2.408 -14.358 -10.737 1.00 91.94 120 ASP A CA 1
ATOM 995 C C . ASP A 1 120 ? 1.911 -14.277 -9.289 1.00 91.94 120 ASP A C 1
ATOM 997 O O . ASP A 1 120 ? 0.837 -13.751 -8.990 1.00 91.94 120 ASP A O 1
ATOM 1001 N N . ARG A 1 121 ? 2.751 -14.735 -8.353 1.00 90.56 121 ARG A N 1
ATOM 1002 C CA . ARG A 1 121 ? 2.500 -14.599 -6.918 1.00 90.56 121 ARG A CA 1
ATOM 1003 C C . ARG A 1 121 ? 2.343 -13.134 -6.522 1.00 90.56 121 ARG A C 1
ATOM 1005 O O . ARG A 1 121 ? 1.415 -12.816 -5.790 1.00 90.56 121 ARG A O 1
ATOM 1012 N N . ALA A 1 122 ? 3.239 -12.253 -6.964 1.00 91.19 122 ALA A N 1
ATOM 1013 C CA . ALA A 1 122 ? 3.143 -10.832 -6.653 1.00 91.19 122 ALA A CA 1
ATOM 1014 C C . ALA A 1 122 ? 1.928 -10.173 -7.307 1.00 91.19 122 ALA A C 1
ATOM 1016 O O . ALA A 1 122 ? 1.275 -9.367 -6.652 1.00 91.19 122 ALA A O 1
ATOM 1017 N N . VAL A 1 123 ? 1.581 -10.548 -8.541 1.00 90.25 123 VAL A N 1
ATOM 1018 C CA . VAL A 1 123 ? 0.359 -10.068 -9.206 1.00 90.25 123 VAL A CA 1
ATOM 1019 C C . VAL A 1 123 ? -0.882 -10.417 -8.378 1.00 90.25 123 VAL A C 1
ATOM 1021 O O . VAL A 1 123 ? -1.746 -9.563 -8.185 1.00 90.25 123 VAL A O 1
ATOM 1024 N N . CYS A 1 124 ? -0.947 -11.628 -7.817 1.00 88.69 124 CYS A N 1
ATOM 1025 C CA . CYS A 1 124 ? -2.038 -12.040 -6.930 1.00 88.69 124 CYS A CA 1
ATOM 1026 C C . CYS A 1 124 ? -2.116 -11.183 -5.650 1.00 88.69 124 CYS A C 1
ATOM 1028 O O . CYS A 1 124 ? -3.193 -10.697 -5.307 1.00 88.69 124 CYS A O 1
ATOM 1030 N N . GLU A 1 125 ? -0.986 -10.927 -4.978 1.00 89.19 125 GLU A N 1
ATOM 1031 C CA . GLU A 1 125 ? -0.967 -10.052 -3.790 1.00 89.19 125 GLU A CA 1
ATOM 1032 C C . GLU A 1 125 ? -1.370 -8.609 -4.128 1.00 89.19 125 GLU A C 1
ATOM 1034 O O . GLU A 1 125 ? -2.076 -7.963 -3.357 1.00 89.19 125 GLU A O 1
ATOM 1039 N N . VAL A 1 126 ? -0.921 -8.098 -5.279 1.00 90.12 126 VAL A N 1
ATOM 1040 C CA . VAL A 1 126 ? -1.246 -6.748 -5.755 1.00 90.12 126 VAL A CA 1
ATOM 1041 C C . VAL A 1 126 ? -2.737 -6.621 -6.044 1.00 90.12 126 VAL A C 1
ATOM 1043 O O . VAL A 1 126 ? -3.337 -5.630 -5.638 1.00 90.12 126 VAL A O 1
ATOM 1046 N N . ARG A 1 127 ? -3.352 -7.624 -6.680 1.00 89.12 127 ARG A N 1
ATOM 1047 C CA . ARG A 1 127 ? -4.804 -7.653 -6.909 1.00 89.12 127 ARG A CA 1
ATOM 1048 C C . ARG A 1 127 ? -5.583 -7.620 -5.596 1.00 89.12 127 ARG A C 1
ATOM 1050 O O . ARG A 1 127 ? -6.401 -6.727 -5.421 1.00 89.12 127 ARG A O 1
ATOM 1057 N N . GLN A 1 128 ? -5.238 -8.481 -4.636 1.00 87.94 128 GLN A N 1
ATOM 1058 C CA . GLN A 1 128 ? -5.880 -8.492 -3.310 1.00 87.94 128 GLN A CA 1
ATOM 1059 C C . GLN A 1 128 ? -5.733 -7.150 -2.578 1.00 87.94 128 GLN A C 1
ATOM 1061 O O . GLN A 1 128 ? -6.663 -6.674 -1.927 1.00 87.94 128 GLN A O 1
ATOM 1066 N N . MET A 1 129 ? -4.568 -6.510 -2.700 1.00 88.81 129 MET A N 1
ATOM 1067 C CA . MET A 1 129 ? -4.348 -5.176 -2.149 1.00 88.81 129 MET A CA 1
ATOM 1068 C C . MET A 1 129 ? -5.250 -4.133 -2.824 1.00 88.81 129 MET A C 1
ATOM 1070 O O . MET A 1 129 ? -5.857 -3.333 -2.121 1.00 88.81 129 MET A O 1
ATOM 1074 N N . ILE A 1 130 ? -5.362 -4.136 -4.154 1.00 90.25 130 ILE A N 1
ATOM 1075 C CA . ILE A 1 130 ? -6.227 -3.204 -4.896 1.00 90.25 130 ILE A CA 1
ATOM 1076 C C . ILE A 1 130 ? -7.697 -3.421 -4.534 1.00 90.25 130 ILE A C 1
ATOM 1078 O O . ILE A 1 130 ? -8.386 -2.439 -4.263 1.00 90.25 130 ILE A O 1
ATOM 1082 N N . ASP A 1 131 ? -8.151 -4.674 -4.448 1.00 89.38 131 ASP A N 1
ATOM 1083 C CA . ASP A 1 131 ? -9.515 -5.026 -4.033 1.00 89.38 131 ASP A CA 1
ATOM 1084 C C . ASP A 1 131 ? -9.859 -4.390 -2.682 1.00 89.38 131 ASP A C 1
ATOM 1086 O O . ASP A 1 131 ? -10.929 -3.799 -2.526 1.00 89.38 131 ASP A O 1
ATOM 1090 N N . SER A 1 132 ? -8.910 -4.416 -1.737 1.00 90.38 132 SER A N 1
ATOM 1091 C CA . SER A 1 132 ? -9.087 -3.809 -0.414 1.00 90.38 132 SER A CA 1
ATOM 1092 C C . SER A 1 132 ? -9.312 -2.296 -0.444 1.00 90.38 132 SER A C 1
ATOM 1094 O O . SER A 1 132 ? -9.835 -1.764 0.525 1.00 90.38 132 SER A O 1
ATOM 1096 N N . TYR A 1 133 ? -8.961 -1.593 -1.525 1.00 89.06 133 TYR A N 1
ATOM 1097 C CA . TYR A 1 133 ? -9.205 -0.154 -1.676 1.00 89.06 133 TYR A CA 1
ATOM 1098 C C . TYR A 1 133 ? -10.385 0.152 -2.598 1.00 89.06 133 TYR A C 1
ATOM 1100 O O . TYR A 1 133 ? 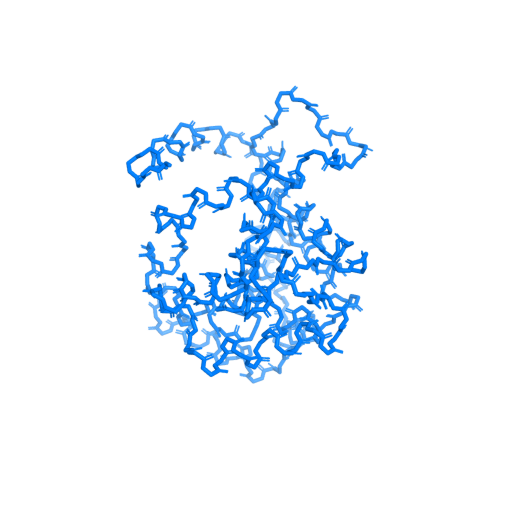-11.204 1.014 -2.288 1.00 89.06 133 TYR A O 1
ATOM 1108 N N . VAL A 1 134 ? -10.470 -0.539 -3.733 1.00 87.81 134 VAL A N 1
ATOM 1109 C CA . VAL A 1 134 ? -11.443 -0.233 -4.786 1.00 87.81 134 VAL A CA 1
ATOM 1110 C C . VAL A 1 134 ? -12.840 -0.732 -4.429 1.00 87.81 134 VAL A C 1
ATOM 1112 O O . VAL A 1 134 ? -13.804 -0.030 -4.716 1.00 87.81 134 VAL A O 1
ATOM 1115 N N . LEU A 1 135 ? -12.985 -1.899 -3.789 1.00 88.44 135 LEU A N 1
ATOM 1116 C CA . LEU A 1 135 ? -14.313 -2.395 -3.405 1.00 88.44 135 LEU A CA 1
ATOM 1117 C C . LEU A 1 135 ? -14.984 -1.471 -2.370 1.00 88.44 135 LEU A C 1
ATOM 1119 O O . LEU A 1 135 ? -16.109 -1.042 -2.626 1.00 88.44 135 LEU A O 1
ATOM 1123 N N . PRO A 1 136 ? -14.307 -1.053 -1.278 1.00 90.56 136 PRO A N 1
ATOM 1124 C CA . PRO A 1 136 ? -14.831 -0.017 -0.387 1.00 90.56 136 PRO A CA 1
ATOM 1125 C C . PRO A 1 136 ? -15.146 1.304 -1.079 1.00 90.56 136 PRO A C 1
ATOM 1127 O O . PRO A 1 136 ? -16.151 1.938 -0.766 1.00 90.56 136 PRO A O 1
ATOM 1130 N N . SER A 1 137 ? -14.315 1.730 -2.039 1.00 86.38 137 SER A N 1
ATOM 1131 C CA . SER A 1 137 ? -14.532 3.014 -2.708 1.00 86.38 137 SER A CA 1
ATOM 1132 C C . SER A 1 137 ? -15.843 3.048 -3.498 1.00 86.38 137 SER A C 1
ATOM 1134 O O . SER A 1 137 ? -16.395 4.127 -3.677 1.00 86.38 137 SER A O 1
ATOM 1136 N N . GLN A 1 138 ? -16.366 1.897 -3.941 1.00 85.50 138 GLN A N 1
ATOM 1137 C CA . GLN A 1 138 ? -17.662 1.822 -4.626 1.00 85.50 138 GLN A CA 1
ATOM 1138 C C . GLN A 1 138 ? -18.850 2.164 -3.722 1.00 85.50 138 GLN A C 1
ATOM 1140 O O . GLN A 1 138 ? -19.892 2.547 -4.240 1.00 85.50 138 GLN A O 1
ATOM 1145 N N . ILE A 1 139 ? -18.714 2.028 -2.400 1.00 87.56 139 ILE A N 1
ATOM 1146 C CA . ILE A 1 139 ? -19.777 2.367 -1.440 1.00 87.56 139 ILE A CA 1
ATOM 1147 C C . ILE A 1 139 ? -19.904 3.889 -1.300 1.00 87.56 139 ILE A C 1
ATOM 1149 O O . ILE A 1 139 ? -21.009 4.415 -1.185 1.00 87.56 139 ILE A O 1
ATOM 1153 N N . VAL A 1 140 ? -18.772 4.599 -1.337 1.00 85.94 140 VAL A N 1
ATOM 1154 C CA . VAL A 1 140 ? -18.714 6.057 -1.132 1.00 85.94 140 VAL A CA 1
ATOM 1155 C C . VAL A 1 140 ? -18.779 6.857 -2.425 1.00 85.94 140 VAL A C 1
ATOM 1157 O O . VAL A 1 140 ? -19.354 7.935 -2.458 1.00 85.94 140 VAL A O 1
ATOM 1160 N N . ALA A 1 141 ? -18.203 6.341 -3.504 1.00 81.44 141 ALA A N 1
ATOM 1161 C CA . ALA A 1 141 ? -18.207 6.970 -4.815 1.00 81.44 141 ALA A CA 1
ATOM 1162 C C . ALA A 1 141 ? -18.312 5.869 -5.885 1.00 81.44 141 ALA A C 1
ATOM 1164 O O . ALA A 1 141 ? -17.286 5.427 -6.420 1.00 81.44 141 ALA A O 1
ATOM 1165 N N . PRO A 1 142 ? -19.538 5.388 -6.174 1.00 73.50 142 PRO A N 1
ATOM 1166 C CA . PRO A 1 142 ? -19.755 4.344 -7.166 1.00 73.50 142 PRO A CA 1
ATOM 1167 C C . PRO A 1 142 ? -19.169 4.753 -8.519 1.00 73.50 142 PRO A C 1
ATOM 1169 O O . PRO A 1 142 ? -19.440 5.842 -9.024 1.00 73.50 142 PRO A O 1
ATOM 1172 N N . TYR A 1 143 ? -18.375 3.875 -9.129 1.00 66.25 143 TYR A N 1
ATOM 1173 C CA . TYR A 1 143 ? -17.957 4.066 -10.514 1.00 66.25 143 TYR A CA 1
ATOM 1174 C C . TYR A 1 143 ? -19.137 3.750 -11.436 1.00 66.25 143 TYR A C 1
ATOM 1176 O O . TYR A 1 143 ? -19.795 2.722 -11.268 1.00 66.25 143 TYR A O 1
ATOM 1184 N N . GLU A 1 144 ? -19.345 4.560 -12.477 1.00 55.78 144 GLU A N 1
ATOM 1185 C CA . GLU A 1 144 ? -20.415 4.349 -13.472 1.00 55.78 144 GLU A CA 1
ATOM 1186 C C . GLU A 1 144 ? -20.378 2.956 -14.129 1.00 55.78 144 GLU A C 1
ATOM 1188 O O . GLU A 1 144 ? -21.393 2.468 -14.617 1.00 55.78 144 GLU A O 1
ATOM 1193 N N . ARG A 1 145 ? -19.219 2.280 -14.118 1.00 53.56 145 ARG A N 1
ATOM 1194 C CA . ARG A 1 145 ? -19.046 0.932 -14.682 1.00 53.56 145 ARG A CA 1
ATOM 1195 C C . ARG A 1 145 ? -19.503 -0.222 -13.782 1.00 53.56 145 ARG A C 1
ATOM 1197 O O . ARG A 1 145 ? -19.376 -1.360 -14.214 1.00 53.56 145 ARG A O 1
ATOM 1204 N N . GLY A 1 146 ? -20.022 0.038 -12.578 1.00 48.66 146 GLY A N 1
ATOM 1205 C CA . GLY A 1 146 ? -20.664 -0.975 -11.731 1.00 48.66 146 GLY A CA 1
ATOM 1206 C C . GLY A 1 146 ? -19.787 -2.199 -11.439 1.00 48.66 146 GLY A C 1
ATOM 1207 O O . GLY A 1 146 ? -19.981 -3.262 -12.017 1.00 48.66 146 GLY A O 1
ATOM 1208 N N . LEU A 1 147 ? -18.855 -2.093 -10.487 1.00 54.78 147 LEU A N 1
ATOM 1209 C CA . LEU A 1 147 ? -18.000 -3.215 -10.049 1.00 54.78 147 LEU A CA 1
ATOM 1210 C C . LEU A 1 147 ? -18.721 -4.222 -9.123 1.00 54.78 147 LEU A C 1
ATOM 1212 O O . LEU A 1 147 ? -18.089 -4.915 -8.324 1.00 54.78 147 LEU A O 1
ATOM 1216 N N . VAL A 1 148 ? -20.051 -4.308 -9.186 1.00 44.84 148 VAL A N 1
ATOM 1217 C CA . VAL A 1 148 ? -20.834 -5.111 -8.240 1.00 44.84 148 VAL A CA 1
ATOM 1218 C C . VAL A 1 148 ? -20.822 -6.583 -8.664 1.00 44.84 148 VAL A C 1
ATOM 1220 O O . VAL A 1 148 ? -21.494 -6.982 -9.609 1.00 44.84 148 VAL A O 1
ATOM 1223 N N . GLY A 1 149 ? -20.066 -7.402 -7.928 1.00 50.34 149 GLY A N 1
ATOM 1224 C CA . GLY A 1 149 ? -20.227 -8.862 -7.881 1.00 50.34 149 GLY A CA 1
ATOM 1225 C C . GLY A 1 149 ? -19.296 -9.714 -8.754 1.00 50.34 149 GLY A C 1
ATOM 1226 O O . GLY A 1 149 ? -19.269 -10.925 -8.556 1.00 50.34 149 GLY A O 1
ATOM 1227 N N . ALA A 1 150 ? -18.506 -9.133 -9.666 1.00 50.62 150 ALA A N 1
ATOM 1228 C CA . ALA A 1 150 ? -17.654 -9.895 -10.600 1.00 50.62 150 ALA A CA 1
ATOM 1229 C C . ALA A 1 150 ? -16.135 -9.787 -10.338 1.00 50.62 150 ALA A C 1
ATOM 1231 O O . ALA A 1 150 ? -15.337 -10.329 -11.102 1.00 50.62 150 ALA A O 1
ATOM 1232 N N . GLY A 1 151 ? -15.727 -9.114 -9.258 1.00 55.00 151 GLY A N 1
ATOM 1233 C CA . GLY A 1 151 ? -14.327 -8.751 -9.043 1.00 55.00 151 GLY A CA 1
ATOM 1234 C C . GLY A 1 151 ? -13.882 -7.617 -9.968 1.00 55.00 151 GLY A C 1
ATOM 1235 O O . GLY A 1 151 ? -14.641 -7.118 -10.800 1.00 55.00 151 GLY A O 1
ATOM 1236 N N . ILE A 1 152 ? -12.649 -7.163 -9.779 1.00 58.66 152 ILE A N 1
ATOM 1237 C CA . ILE A 1 152 ? -12.099 -6.035 -10.521 1.00 58.66 152 ILE A CA 1
ATOM 1238 C C . ILE A 1 152 ? -11.619 -6.500 -11.917 1.00 58.66 152 ILE A C 1
ATOM 1240 O O . ILE A 1 152 ? -10.794 -7.416 -11.985 1.00 58.66 152 ILE A O 1
ATOM 1244 N N . PRO A 1 153 ? -12.079 -5.880 -13.026 1.00 65.38 153 PRO A N 1
ATOM 1245 C CA . PRO A 1 153 ? -11.590 -6.165 -14.376 1.00 65.38 153 PRO A CA 1
ATOM 1246 C C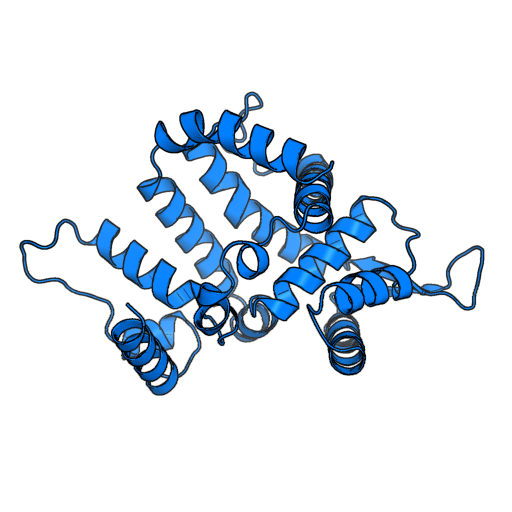 . PRO A 1 153 ? -10.062 -6.030 -14.509 1.00 65.38 153 PRO A C 1
ATOM 1248 O O . PRO A 1 153 ? -9.430 -5.235 -13.812 1.00 65.38 153 PRO A O 1
ATOM 1251 N N . GLU A 1 154 ? -9.439 -6.805 -15.406 1.00 64.56 154 GLU A N 1
ATOM 1252 C CA . GLU A 1 154 ? -7.969 -6.864 -15.506 1.00 64.56 154 GLU A CA 1
ATOM 1253 C C . GLU A 1 154 ? -7.309 -5.517 -15.850 1.00 64.56 154 GLU A C 1
ATOM 1255 O O . GLU A 1 154 ? -6.187 -5.255 -15.412 1.00 64.56 154 GLU A O 1
ATOM 1260 N N . ASP A 1 155 ? -8.014 -4.648 -16.575 1.00 72.50 155 ASP A N 1
ATOM 1261 C CA . ASP A 1 155 ? -7.572 -3.308 -16.975 1.00 72.50 155 ASP A CA 1
ATOM 1262 C C . ASP A 1 155 ? -7.534 -2.305 -15.810 1.00 72.50 155 ASP A C 1
ATOM 1264 O O . ASP A 1 155 ? -6.819 -1.301 -15.875 1.00 72.50 155 ASP A O 1
ATOM 1268 N N . VAL A 1 156 ? -8.214 -2.598 -14.698 1.00 78.75 156 VAL A N 1
ATOM 1269 C CA . VAL A 1 156 ? -8.225 -1.712 -13.528 1.00 78.75 156 VAL A CA 1
ATOM 1270 C C . VAL A 1 156 ? -6.880 -1.695 -12.815 1.00 78.75 156 VAL A C 1
ATOM 1272 O O . VAL A 1 156 ? -6.535 -0.670 -12.236 1.00 78.75 156 VAL A O 1
ATOM 1275 N N . VAL A 1 157 ? -6.084 -2.770 -12.860 1.00 84.62 157 VAL A N 1
ATOM 1276 C CA . VAL A 1 157 ? -4.769 -2.780 -12.195 1.00 84.62 157 VAL A CA 1
ATOM 1277 C C . VAL A 1 157 ? -3.841 -1.715 -12.806 1.00 84.62 157 VAL A C 1
ATOM 1279 O O . VAL A 1 157 ? -3.366 -0.854 -12.057 1.00 84.62 157 VAL A O 1
ATOM 1282 N N . PRO A 1 158 ? -3.631 -1.672 -14.140 1.00 87.25 158 PRO A N 1
ATOM 1283 C CA . PRO A 1 158 ? -2.958 -0.546 -14.777 1.00 87.25 158 PRO A CA 1
ATOM 1284 C C . PRO A 1 158 ? -3.598 0.807 -14.451 1.00 87.25 158 PRO A C 1
ATOM 1286 O O . PRO A 1 158 ? -2.874 1.726 -14.068 1.00 87.25 158 PRO A O 1
ATOM 1289 N N . SER A 1 159 ? -4.924 0.964 -14.557 1.00 86.12 159 SER A N 1
ATOM 1290 C CA . SER A 1 159 ? -5.585 2.254 -14.285 1.00 86.12 159 SER A CA 1
ATOM 1291 C C . SER A 1 159 ? -5.373 2.744 -12.849 1.00 86.12 159 SER A C 1
ATOM 1293 O O . SER A 1 159 ? -5.088 3.924 -12.635 1.00 86.12 159 SER A O 1
ATOM 1295 N N . TYR A 1 160 ? -5.442 1.838 -11.873 1.00 89.00 160 TYR A N 1
ATOM 1296 C CA . TYR A 1 160 ? -5.179 2.115 -10.465 1.00 89.00 160 TYR A CA 1
ATOM 1297 C C . TYR A 1 160 ? -3.765 2.671 -10.287 1.00 89.00 160 TYR A C 1
ATOM 1299 O O . TYR A 1 160 ? -3.586 3.745 -9.712 1.00 89.00 160 TYR A O 1
ATOM 1307 N N . PHE A 1 161 ? -2.755 2.001 -10.849 1.00 92.38 161 PHE A N 1
ATOM 1308 C CA . PHE A 1 161 ? -1.366 2.442 -10.719 1.00 92.38 161 PHE A CA 1
ATOM 1309 C C . PHE A 1 161 ? -1.035 3.703 -11.516 1.00 92.38 161 PHE A C 1
ATOM 1311 O O . PHE A 1 161 ? -0.220 4.498 -11.054 1.00 92.38 161 PHE A O 1
ATOM 1318 N N . HIS A 1 162 ? -1.715 3.972 -12.631 1.00 89.81 162 HIS A N 1
ATOM 1319 C CA . HIS A 1 162 ? -1.644 5.281 -13.285 1.00 89.81 162 HIS A CA 1
ATOM 1320 C C . HIS A 1 162 ? -2.205 6.394 -12.384 1.00 89.81 162 HIS A C 1
ATOM 1322 O O . HIS A 1 162 ? -1.626 7.480 -12.301 1.00 89.81 162 HIS A O 1
ATOM 1328 N N . GLY A 1 163 ? -3.304 6.132 -11.669 1.00 88.50 163 GLY A N 1
ATOM 1329 C CA . GLY A 1 163 ? -3.846 7.039 -10.655 1.00 88.50 163 GLY A CA 1
ATOM 1330 C C . GLY A 1 163 ? -2.851 7.300 -9.522 1.00 88.50 163 GLY A C 1
ATOM 1331 O O . GLY A 1 163 ? -2.531 8.455 -9.232 1.00 88.50 163 GLY A O 1
ATOM 1332 N N . ILE A 1 164 ? -2.285 6.236 -8.944 1.00 92.31 164 ILE A N 1
ATOM 1333 C CA . ILE A 1 164 ? -1.258 6.330 -7.897 1.00 92.31 164 ILE A CA 1
ATOM 1334 C C . ILE A 1 164 ? -0.022 7.090 -8.390 1.00 92.31 164 ILE A C 1
ATOM 1336 O O . ILE A 1 164 ? 0.480 7.953 -7.670 1.00 92.31 164 ILE A O 1
ATOM 1340 N N . ALA A 1 165 ? 0.435 6.856 -9.624 1.00 92.38 165 ALA A N 1
ATOM 1341 C CA . ALA A 1 165 ? 1.546 7.596 -10.216 1.00 92.38 165 ALA A CA 1
ATOM 1342 C C . ALA A 1 165 ? 1.284 9.107 -10.179 1.00 92.38 165 ALA A C 1
ATOM 1344 O O . ALA A 1 165 ? 2.145 9.878 -9.754 1.00 92.38 165 ALA A O 1
ATOM 1345 N N . ARG A 1 166 ? 0.071 9.543 -10.552 1.00 90.69 166 ARG A N 1
ATOM 1346 C CA . ARG A 1 166 ? -0.308 10.962 -10.500 1.00 90.69 166 ARG A CA 1
ATOM 1347 C C . ARG A 1 166 ? -0.231 11.520 -9.073 1.00 90.69 166 ARG A C 1
ATOM 1349 O O . ARG A 1 166 ? 0.296 12.616 -8.902 1.00 90.69 166 ARG A O 1
ATOM 1356 N N . VAL A 1 167 ? -0.684 10.769 -8.064 1.00 91.00 167 VAL A N 1
ATOM 1357 C CA . VAL A 1 167 ? -0.568 11.148 -6.639 1.00 91.00 167 VAL A CA 1
ATOM 1358 C C . VAL A 1 167 ? 0.901 11.278 -6.218 1.00 91.00 167 VAL A C 1
ATOM 1360 O O . VAL A 1 167 ? 1.281 12.276 -5.607 1.00 91.00 167 VAL A O 1
ATOM 1363 N N . LEU A 1 168 ? 1.746 10.306 -6.578 1.00 91.38 168 LEU A N 1
ATOM 1364 C CA . LEU A 1 168 ? 3.175 10.291 -6.243 1.00 91.38 168 LEU A CA 1
ATOM 1365 C C . LEU A 1 168 ? 3.947 11.449 -6.898 1.00 91.38 168 LEU A C 1
ATOM 1367 O O . LEU A 1 168 ? 4.810 12.065 -6.266 1.00 91.38 168 LEU A O 1
ATOM 1371 N N . TYR A 1 169 ? 3.648 11.769 -8.160 1.00 89.81 169 TYR A N 1
ATOM 1372 C CA . TYR A 1 169 ? 4.289 12.882 -8.867 1.00 89.81 169 TYR A CA 1
ATOM 1373 C C . TYR A 1 169 ? 3.875 14.248 -8.312 1.00 89.81 169 TYR A C 1
ATOM 1375 O O . TYR A 1 169 ? 4.704 15.155 -8.288 1.00 89.81 169 TYR A O 1
ATOM 1383 N N . ALA A 1 170 ? 2.643 14.371 -7.816 1.00 89.06 170 ALA A N 1
ATOM 1384 C CA . ALA A 1 170 ? 2.094 15.578 -7.201 1.00 89.06 170 ALA A CA 1
ATOM 1385 C C . ALA A 1 170 ? 2.388 15.711 -5.689 1.00 89.06 170 ALA A C 1
ATOM 1387 O O . ALA A 1 170 ? 1.797 16.563 -5.026 1.00 89.06 170 ALA A O 1
ATOM 1388 N N . ASN A 1 171 ? 3.252 14.855 -5.121 1.00 86.44 171 ASN A N 1
ATOM 1389 C CA . ASN A 1 171 ? 3.536 14.795 -3.678 1.00 86.44 171 ASN A CA 1
ATOM 1390 C C . ASN A 1 171 ? 2.247 14.733 -2.826 1.00 86.44 171 ASN A C 1
ATOM 1392 O O . ASN A 1 171 ? 2.122 15.361 -1.777 1.00 86.44 171 ASN A O 1
ATOM 1396 N N . GLY A 1 172 ? 1.247 13.992 -3.307 1.00 86.44 172 GLY A N 1
ATOM 1397 C CA . GLY A 1 172 ? -0.077 13.872 -2.693 1.00 86.44 172 GLY A CA 1
ATOM 1398 C C . GLY A 1 172 ? -0.156 12.885 -1.527 1.00 86.44 172 GLY A C 1
ATOM 1399 O O . GLY A 1 172 ? -1.251 12.570 -1.074 1.00 86.44 172 GLY A O 1
ATOM 1400 N N . THR A 1 173 ? 0.969 12.340 -1.065 1.00 86.44 173 THR A N 1
ATOM 1401 C CA . THR A 1 173 ? 0.991 11.290 -0.043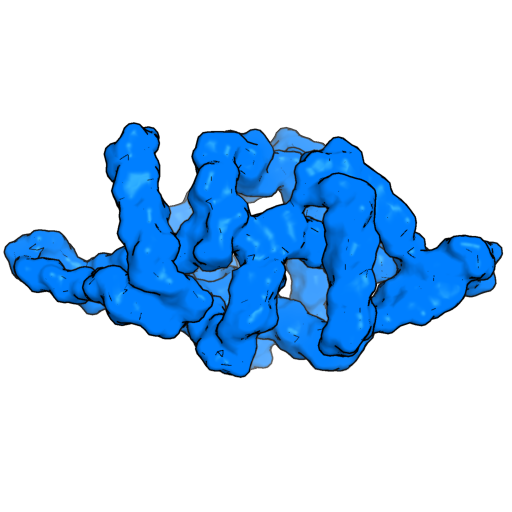 1.00 86.44 173 THR A CA 1
ATOM 1402 C C . THR A 1 173 ? 0.755 11.862 1.355 1.00 86.44 173 THR A C 1
ATOM 1404 O O . THR A 1 173 ? 1.121 13.002 1.650 1.00 86.44 173 THR A O 1
ATOM 1407 N N . LEU A 1 174 ? 0.143 11.062 2.239 1.00 82.31 174 LEU A N 1
ATOM 1408 C CA . LEU A 1 174 ? -0.241 11.506 3.586 1.00 82.31 174 LEU A CA 1
ATOM 1409 C C . LEU A 1 174 ? 0.936 12.083 4.385 1.00 82.31 174 LEU A C 1
ATOM 1411 O O . LEU A 1 174 ? 0.760 13.064 5.090 1.00 82.31 174 LEU A O 1
ATOM 1415 N N . ASP A 1 175 ? 2.137 11.524 4.255 1.00 81.12 175 ASP A N 1
ATOM 1416 C CA . ASP A 1 175 ? 3.321 11.990 4.980 1.00 81.12 175 ASP A CA 1
ATOM 1417 C C . ASP A 1 175 ? 3.842 13.361 4.519 1.00 81.12 175 ASP A C 1
ATOM 1419 O O . ASP A 1 175 ? 4.564 14.018 5.265 1.00 81.12 175 ASP A O 1
ATOM 1423 N N . GLN A 1 176 ? 3.520 13.766 3.289 1.00 84.19 176 GLN A N 1
ATOM 1424 C CA . GLN A 1 176 ? 3.872 15.075 2.734 1.00 84.19 176 GLN A CA 1
ATOM 1425 C C . GLN A 1 176 ? 2.817 16.114 3.112 1.00 84.19 176 GLN A C 1
ATOM 1427 O O . GLN A 1 176 ? 3.148 17.259 3.402 1.00 84.19 176 GLN A O 1
ATOM 1432 N N . ARG A 1 177 ? 1.544 15.702 3.130 1.00 84.19 177 ARG A N 1
ATOM 1433 C CA . ARG A 1 177 ? 0.398 16.564 3.456 1.00 84.19 177 ARG A CA 1
ATOM 1434 C C . ARG A 1 177 ? 0.206 16.762 4.954 1.00 84.19 177 ARG A C 1
ATOM 1436 O O . ARG A 1 177 ? -0.199 17.837 5.376 1.00 84.19 177 ARG A O 1
ATOM 1443 N N . LEU A 1 178 ? 0.512 15.737 5.740 1.00 85.50 178 LEU A N 1
ATOM 1444 C CA . LEU A 1 178 ? 0.416 15.727 7.192 1.00 85.50 178 LEU A CA 1
ATOM 1445 C C . LEU A 1 178 ? 1.691 15.100 7.784 1.00 85.50 178 LEU A C 1
ATOM 1447 O O . LEU A 1 178 ? 1.669 13.949 8.234 1.00 85.50 178 LEU A O 1
ATOM 1451 N N . PRO A 1 179 ? 2.821 15.835 7.792 1.00 84.38 179 PRO A N 1
ATOM 1452 C CA . PRO A 1 179 ? 4.095 15.335 8.315 1.00 84.38 179 PRO A CA 1
ATOM 1453 C C . PRO A 1 179 ? 3.998 14.838 9.759 1.00 84.38 179 PRO A C 1
ATOM 1455 O O . PRO A 1 179 ? 4.671 13.877 10.134 1.00 84.38 179 PRO A O 1
ATOM 1458 N N . GLU A 1 180 ? 3.096 15.436 10.538 1.00 85.00 180 GLU A N 1
ATOM 1459 C CA . GLU A 1 180 ? 2.790 15.055 11.915 1.00 85.00 180 GLU A CA 1
ATOM 1460 C C . GLU A 1 180 ? 2.348 13.589 12.016 1.00 85.00 180 GLU A C 1
ATOM 1462 O O . GLU A 1 180 ? 2.645 12.926 12.998 1.00 85.00 180 GLU A O 1
ATOM 1467 N N . ALA A 1 181 ? 1.695 13.024 10.994 1.00 82.38 181 ALA A N 1
ATOM 1468 C CA . ALA A 1 181 ? 1.222 11.639 11.021 1.00 82.38 181 ALA A CA 1
ATOM 1469 C C . ALA A 1 181 ? 2.359 10.603 10.930 1.00 82.38 181 ALA A C 1
ATOM 1471 O O . ALA A 1 181 ? 2.147 9.426 11.247 1.00 82.38 181 ALA A O 1
ATOM 1472 N N . ARG A 1 182 ? 3.577 11.017 10.536 1.00 81.62 182 ARG A N 1
ATOM 1473 C CA . ARG A 1 182 ? 4.740 10.132 10.323 1.00 81.62 182 ARG A CA 1
ATOM 1474 C C . ARG A 1 182 ? 5.073 9.270 11.534 1.00 81.62 182 ARG A C 1
ATOM 1476 O O . ARG A 1 182 ? 5.428 8.104 11.362 1.00 81.62 182 ARG A O 1
ATOM 1483 N N . TRP A 1 183 ? 4.941 9.803 12.754 1.00 82.50 183 TRP A N 1
ATOM 1484 C CA . TRP A 1 183 ? 5.266 9.047 13.972 1.00 82.50 183 TRP A CA 1
ATOM 1485 C C . TRP A 1 183 ? 4.396 7.794 14.125 1.00 82.50 183 TRP A C 1
ATOM 1487 O O . TRP A 1 183 ? 4.868 6.808 14.696 1.00 82.50 183 TRP A O 1
ATOM 1497 N N . MET A 1 184 ? 3.161 7.830 13.615 1.00 81.12 184 MET A N 1
ATOM 1498 C CA . MET A 1 184 ? 2.201 6.736 13.678 1.00 81.12 184 MET A CA 1
ATOM 1499 C C . MET A 1 184 ? 2.350 5.813 12.470 1.00 81.12 184 MET A C 1
ATOM 1501 O O . MET A 1 184 ? 2.591 4.622 12.651 1.00 81.12 184 MET A O 1
ATOM 1505 N N . ILE A 1 185 ? 2.278 6.344 11.244 1.00 80.00 185 ILE A N 1
ATOM 1506 C CA . ILE A 1 185 ? 2.266 5.530 10.012 1.00 80.00 185 ILE A CA 1
ATOM 1507 C C . ILE A 1 185 ? 3.575 4.756 9.780 1.00 80.00 185 ILE A C 1
ATOM 1509 O O . ILE A 1 185 ? 3.542 3.665 9.210 1.00 80.00 185 ILE A O 1
ATOM 1513 N N . ASN A 1 186 ? 4.714 5.249 10.284 1.00 77.94 186 ASN A N 1
ATOM 1514 C CA . ASN A 1 186 ? 6.013 4.581 10.128 1.00 77.94 186 ASN A CA 1
ATOM 1515 C C . ASN A 1 186 ? 6.260 3.457 11.150 1.00 77.94 186 ASN A C 1
ATOM 1517 O O . ASN A 1 186 ? 7.301 2.793 11.094 1.00 77.94 186 ASN A O 1
ATOM 1521 N N . ARG A 1 187 ? 5.331 3.218 12.086 1.00 79.25 187 ARG A N 1
ATOM 1522 C CA . ARG A 1 187 ? 5.425 2.104 13.043 1.00 79.25 187 ARG A CA 1
ATOM 1523 C C . ARG A 1 187 ? 5.004 0.790 12.414 1.00 79.25 187 ARG A C 1
ATOM 1525 O O . ARG A 1 187 ? 4.218 0.749 11.471 1.00 79.25 187 ARG A O 1
ATOM 1532 N N . ASP A 1 188 ? 5.483 -0.302 12.998 1.00 72.38 188 ASP A N 1
ATOM 1533 C CA . ASP A 1 188 ? 5.019 -1.639 12.645 1.00 72.38 188 ASP A CA 1
ATOM 1534 C C . ASP A 1 188 ? 3.508 -1.737 12.863 1.00 72.38 188 ASP A C 1
ATOM 1536 O O . ASP A 1 188 ? 3.016 -1.608 13.985 1.00 72.38 188 ASP A O 1
ATOM 1540 N N . GLY A 1 189 ? 2.778 -1.925 11.765 1.00 70.44 189 GLY A N 1
ATOM 1541 C CA . GLY A 1 189 ? 1.323 -1.919 11.767 1.00 70.44 189 GLY A CA 1
ATOM 1542 C C . GLY A 1 189 ? 0.702 -0.552 12.046 1.00 70.44 189 GLY A C 1
ATOM 1543 O O . GLY A 1 189 ? -0.482 -0.527 12.271 1.00 70.44 189 GLY A O 1
ATOM 1544 N N . GLY A 1 190 ? 1.430 0.566 12.015 1.00 74.50 190 GLY A N 1
ATOM 1545 C CA . GLY A 1 190 ? 1.019 1.886 12.518 1.00 74.50 190 GLY A CA 1
ATOM 1546 C C . GLY A 1 190 ? -0.410 2.371 12.224 1.00 74.50 190 GLY A C 1
ATOM 1547 O O . GLY A 1 190 ? -1.071 2.920 13.099 1.00 74.50 190 GLY A O 1
ATOM 1548 N N . HIS A 1 191 ? -0.898 2.134 11.008 1.00 76.56 191 HIS A N 1
ATOM 1549 C CA . HIS A 1 191 ? -2.248 2.493 10.555 1.00 76.56 191 HIS A CA 1
ATOM 1550 C C . HIS A 1 191 ? -3.327 1.491 11.010 1.00 76.56 191 HIS A C 1
ATOM 1552 O O . HIS A 1 191 ? -4.489 1.858 11.166 1.00 76.56 191 HIS A O 1
ATOM 1558 N N . LEU A 1 192 ? -2.955 0.231 11.261 1.00 83.75 192 LEU A N 1
ATOM 1559 C CA . LEU A 1 192 ? -3.891 -0.845 11.581 1.00 83.75 192 LEU A CA 1
ATOM 1560 C C . LEU A 1 192 ? -4.505 -0.739 12.986 1.00 83.75 192 LEU A C 1
ATOM 1562 O O . LEU A 1 192 ? -5.696 -0.999 13.080 1.00 83.75 192 LEU A O 1
ATOM 1566 N N . PRO A 1 193 ? -3.798 -0.355 14.076 1.00 83.75 193 PRO A N 1
ATOM 1567 C CA . PRO A 1 193 ? -4.421 -0.128 15.374 1.00 83.75 193 PRO A CA 1
ATOM 1568 C C . PRO A 1 193 ? -5.536 0.904 15.320 1.00 83.75 193 PRO A C 1
ATOM 1570 O O . PRO A 1 193 ? -6.599 0.639 15.865 1.00 83.75 193 PRO A O 1
ATOM 1573 N N . MET A 1 194 ? -5.321 2.032 14.635 1.00 82.50 194 MET A N 1
ATOM 1574 C CA . MET A 1 194 ? -6.352 3.063 14.494 1.00 82.50 194 MET A CA 1
ATOM 1575 C C . MET A 1 194 ? -7.557 2.536 13.725 1.00 82.50 194 MET A C 1
ATOM 1577 O O . MET A 1 194 ? -8.679 2.637 14.209 1.00 82.50 194 MET A O 1
ATOM 1581 N N . LEU A 1 195 ? -7.318 1.899 12.575 1.00 87.75 195 LEU A N 1
ATOM 1582 C CA . LEU A 1 195 ? -8.383 1.304 11.773 1.00 87.75 195 LEU A CA 1
ATOM 1583 C C . LEU A 1 195 ? -9.157 0.228 12.554 1.00 87.75 195 LEU A C 1
ATOM 1585 O O . LEU A 1 195 ? -10.379 0.153 12.475 1.00 87.75 195 LEU A O 1
ATOM 1589 N N . ALA A 1 196 ? -8.455 -0.574 13.351 1.00 88.94 196 ALA A N 1
ATOM 1590 C CA . ALA A 1 196 ? -9.032 -1.640 14.154 1.00 88.94 196 ALA A CA 1
ATOM 1591 C C . ALA A 1 196 ? -9.858 -1.103 15.336 1.00 88.94 196 ALA A C 1
ATOM 1593 O O . ALA A 1 196 ? -10.947 -1.608 15.589 1.00 88.94 196 ALA A O 1
ATOM 1594 N N . LEU A 1 197 ? -9.374 -0.066 16.027 1.00 84.75 197 LEU A N 1
ATOM 1595 C CA . LEU A 1 197 ? -10.114 0.617 17.093 1.00 84.75 197 LEU A CA 1
ATOM 1596 C C . LEU A 1 197 ? -11.367 1.310 16.552 1.00 84.75 197 LEU A C 1
ATOM 1598 O O . LEU A 1 197 ? -12.432 1.189 17.153 1.00 84.75 197 LEU A O 1
ATOM 1602 N N . TYR A 1 198 ? -11.248 1.994 15.411 1.00 87.44 198 TYR A N 1
ATOM 1603 C CA . TYR A 1 198 ? -12.384 2.630 14.748 1.00 87.44 198 TYR A CA 1
ATOM 1604 C C . TYR A 1 198 ? -13.427 1.593 14.320 1.00 87.44 198 TYR A C 1
ATOM 1606 O O . TYR A 1 198 ? -14.608 1.741 14.622 1.00 87.44 198 TYR A O 1
ATOM 1614 N N . SER A 1 199 ? -12.987 0.484 13.722 1.00 90.75 199 SER A N 1
ATOM 1615 C CA . SER A 1 199 ? -13.882 -0.606 13.314 1.00 90.75 199 SER A CA 1
ATOM 1616 C C . SER A 1 199 ? -14.592 -1.261 14.500 1.00 90.75 199 SER A C 1
ATOM 1618 O O . SER A 1 199 ? -15.787 -1.545 14.423 1.00 90.75 199 SER A O 1
ATOM 1620 N N . ASP A 1 200 ? -13.891 -1.467 15.621 1.00 87.50 200 ASP A N 1
ATOM 1621 C CA . ASP A 1 200 ? -14.524 -1.943 16.855 1.00 87.50 200 ASP A CA 1
ATOM 1622 C C . ASP A 1 200 ? -15.567 -0.932 17.365 1.00 87.50 200 ASP A C 1
ATOM 1624 O O . ASP A 1 200 ? -16.588 -1.341 17.921 1.00 87.50 200 ASP A O 1
ATOM 1628 N N . SER A 1 201 ? -15.344 0.371 17.152 1.00 85.56 201 SER A N 1
ATOM 1629 C CA . SER A 1 201 ? -16.269 1.414 17.607 1.00 85.56 201 SER A CA 1
ATOM 1630 C C . SER A 1 201 ? -17.566 1.443 16.813 1.00 85.56 201 SER A C 1
ATOM 1632 O O . SER A 1 201 ? -18.637 1.562 17.403 1.00 85.56 201 SER A O 1
ATOM 1634 N N . LEU A 1 202 ? -17.478 1.224 15.501 1.00 87.56 202 LEU A N 1
ATOM 1635 C CA . LEU A 1 202 ? -18.642 1.129 14.626 1.00 87.56 202 LEU A CA 1
ATOM 1636 C C . LEU A 1 202 ? -19.468 -0.131 14.908 1.00 87.56 202 LEU A C 1
ATOM 1638 O O . LEU A 1 202 ? -20.687 -0.063 15.038 1.00 87.56 202 LEU A O 1
ATOM 1642 N N . ARG A 1 203 ? -18.811 -1.289 15.065 1.00 86.75 203 ARG A N 1
ATOM 1643 C CA . ARG A 1 203 ? -19.495 -2.587 15.239 1.00 86.75 203 ARG A CA 1
ATOM 1644 C C . ARG A 1 203 ? -20.228 -2.734 16.567 1.00 86.75 203 ARG A C 1
ATOM 1646 O O . ARG A 1 203 ? -21.197 -3.483 16.642 1.00 86.75 203 ARG A O 1
ATOM 1653 N N . ASN A 1 204 ? -19.757 -2.063 17.616 1.00 78.19 204 ASN A N 1
ATOM 1654 C CA . ASN A 1 204 ? -20.301 -2.210 18.967 1.00 78.19 204 ASN A CA 1
ATOM 1655 C C . ASN A 1 204 ? -21.312 -1.110 19.354 1.00 78.19 204 ASN A C 1
ATOM 1657 O O . ASN A 1 204 ? -21.829 -1.134 20.471 1.00 78.19 204 ASN A O 1
ATOM 1661 N N . GLY A 1 205 ? -21.638 -0.187 18.440 1.00 62.28 205 GLY A N 1
ATOM 1662 C CA . GLY A 1 205 ? -22.647 0.856 18.650 1.00 62.28 205 GLY A CA 1
ATOM 1663 C C . GLY A 1 205 ? -22.187 2.039 19.525 1.00 62.28 205 GLY A C 1
ATOM 1664 O O . GLY A 1 205 ? -21.050 2.081 19.998 1.00 62.28 205 GLY A O 1
ATOM 1665 N N . PRO A 1 206 ? -23.057 3.050 19.734 1.00 54.53 206 PRO A N 1
ATOM 1666 C CA . PRO A 1 206 ? -22.677 4.317 20.357 1.00 54.53 206 PRO A CA 1
ATOM 1667 C C . PRO A 1 206 ? -22.251 4.176 21.827 1.00 54.53 206 PRO A C 1
ATOM 1669 O O . PRO A 1 206 ? -22.821 3.403 22.595 1.00 54.53 206 PRO A O 1
ATOM 1672 N N . LEU A 1 207 ? -21.306 5.039 22.226 1.00 54.97 207 LEU A N 1
ATOM 1673 C CA . LEU A 1 207 ? -20.568 5.156 23.503 1.00 54.97 207 LEU A CA 1
ATOM 1674 C C . LEU A 1 207 ? -21.365 5.079 24.831 1.00 54.97 207 LEU A C 1
ATOM 1676 O O . LEU A 1 207 ? -20.766 5.160 25.901 1.00 54.97 207 LEU A O 1
ATOM 1680 N N . LYS A 1 208 ? -22.696 4.963 24.813 1.00 51.81 208 LYS A N 1
ATOM 1681 C CA . LYS A 1 208 ? -23.553 5.111 26.002 1.00 51.81 208 LYS A CA 1
ATOM 1682 C C . LYS A 1 208 ? -23.721 3.846 26.849 1.00 51.81 208 LYS A C 1
ATOM 1684 O O . LYS A 1 208 ? -24.215 3.958 27.967 1.00 51.81 208 LYS A O 1
ATOM 1689 N N . VAL A 1 209 ? -23.308 2.667 26.377 1.00 47.34 209 VAL A N 1
ATOM 1690 C CA . VAL A 1 209 ? -23.497 1.401 27.110 1.00 47.34 209 VAL A CA 1
ATOM 1691 C C . VAL A 1 209 ? -22.193 0.605 27.120 1.00 47.34 209 VAL A C 1
ATOM 1693 O O . VAL A 1 209 ? -21.980 -0.230 26.257 1.00 47.34 209 VAL A O 1
ATOM 1696 N N . GLY A 1 210 ? -21.303 0.904 28.074 1.00 52.94 210 GLY A N 1
ATOM 1697 C CA . GLY A 1 210 ? -20.161 0.056 28.457 1.00 52.94 210 GLY A CA 1
ATOM 1698 C C . GLY A 1 210 ? -19.397 -0.585 27.293 1.00 52.94 210 GLY A C 1
ATOM 1699 O O . GLY A 1 210 ? -19.618 -1.744 26.959 1.00 52.94 210 GLY A O 1
ATOM 1700 N N . TYR A 1 211 ? -18.482 0.170 26.691 1.00 62.66 211 TYR A N 1
ATOM 1701 C CA . TYR A 1 211 ? -17.709 -0.266 25.532 1.00 62.66 211 TYR A CA 1
ATOM 1702 C C . TYR A 1 211 ? -16.936 -1.572 25.791 1.00 62.66 211 TYR A C 1
ATOM 1704 O O . TYR A 1 211 ? -16.183 -1.669 26.763 1.00 62.66 211 TYR A O 1
ATOM 1712 N N . LYS A 1 212 ? -17.036 -2.548 24.881 1.00 60.12 212 LYS A N 1
ATOM 1713 C CA . LYS A 1 212 ? -16.105 -3.684 24.821 1.00 60.12 212 LYS A CA 1
ATOM 1714 C C . LYS A 1 212 ? -15.080 -3.434 23.712 1.00 60.12 212 LYS A C 1
ATOM 1716 O O . LYS A 1 212 ? -15.123 -4.069 22.664 1.00 60.12 212 LYS A O 1
ATOM 1721 N N . ALA A 1 213 ? -14.176 -2.475 23.944 1.00 69.38 213 ALA A N 1
ATOM 1722 C CA . ALA A 1 213 ? -12.987 -2.309 23.102 1.00 69.38 213 ALA A CA 1
ATOM 1723 C C . ALA A 1 213 ? -12.243 -3.634 23.017 1.00 69.38 213 ALA A C 1
ATOM 1725 O O . ALA A 1 213 ? -12.144 -4.332 24.033 1.00 69.38 213 ALA A O 1
ATOM 1726 N N . ALA A 1 214 ? -11.600 -3.909 21.882 1.00 79.19 214 ALA A N 1
ATOM 1727 C CA . ALA A 1 214 ? -10.518 -4.873 21.899 1.00 79.19 214 ALA A CA 1
ATOM 1728 C C . ALA A 1 214 ? -9.475 -4.438 22.942 1.00 79.19 214 ALA A C 1
ATOM 1730 O O . ALA A 1 214 ? -8.933 -3.331 22.917 1.00 79.19 214 ALA A O 1
ATOM 1731 N N . THR A 1 215 ? -9.184 -5.333 23.874 1.00 87.44 215 THR A N 1
ATOM 1732 C CA . THR A 1 215 ? -8.090 -5.186 24.824 1.00 87.44 215 THR A CA 1
ATOM 1733 C C . THR A 1 215 ? -6.754 -5.105 24.081 1.00 87.44 215 THR A C 1
ATOM 1735 O O . THR A 1 215 ? -6.601 -5.579 22.953 1.00 87.44 215 THR A O 1
ATOM 1738 N N . TYR A 1 216 ? -5.711 -4.592 24.740 1.00 89.50 216 TYR A N 1
ATOM 1739 C CA . TYR A 1 216 ? -4.359 -4.596 24.164 1.00 89.50 216 TYR A CA 1
ATOM 1740 C C . TYR A 1 216 ? -3.863 -5.991 23.760 1.00 89.50 216 TYR A C 1
ATOM 1742 O O . TYR A 1 216 ? -3.019 -6.106 22.873 1.00 89.50 216 TYR A O 1
ATOM 1750 N N . VAL A 1 217 ? -4.358 -7.046 24.415 1.00 88.94 217 VAL A N 1
ATOM 1751 C CA . VAL A 1 217 ? -4.021 -8.437 24.085 1.00 88.94 217 VAL A CA 1
ATOM 1752 C C . VAL A 1 217 ? -4.711 -8.859 22.789 1.00 88.94 217 VAL A C 1
ATOM 1754 O O . VAL A 1 217 ? -4.047 -9.387 21.900 1.00 88.94 217 VAL A O 1
ATOM 1757 N N . GLU A 1 218 ? -6.004 -8.567 22.644 1.00 88.88 218 GLU A N 1
ATOM 1758 C CA . GLU A 1 218 ? -6.760 -8.860 21.421 1.00 88.88 218 GLU A CA 1
ATOM 1759 C C . GLU A 1 218 ? -6.203 -8.084 20.221 1.00 88.88 218 GLU A C 1
ATOM 1761 O O . GLU A 1 218 ? -5.973 -8.673 19.165 1.00 88.88 218 GLU A O 1
ATOM 1766 N N . LEU A 1 219 ? -5.875 -6.798 20.393 1.00 87.44 219 LEU A N 1
ATOM 1767 C CA . LEU A 1 219 ? -5.220 -5.990 19.357 1.00 87.44 219 LEU A CA 1
ATOM 1768 C C . LEU A 1 219 ? -3.849 -6.543 18.971 1.00 87.44 219 LEU A C 1
ATOM 1770 O O . LEU A 1 219 ? -3.538 -6.657 17.789 1.00 87.44 219 LEU A O 1
ATOM 1774 N N . SER A 1 220 ? -3.034 -6.911 19.959 1.00 87.25 220 SER A N 1
ATOM 1775 C CA . SER A 1 220 ? -1.711 -7.496 19.737 1.00 87.25 220 SER A CA 1
ATOM 1776 C C . SER A 1 220 ? -1.793 -8.778 18.905 1.00 87.25 220 SER A C 1
ATOM 1778 O O . SER A 1 220 ? -1.081 -8.905 17.906 1.00 87.25 220 SER A O 1
ATOM 1780 N N . ALA A 1 221 ? -2.692 -9.694 19.274 1.00 86.12 221 ALA A N 1
ATOM 1781 C CA . ALA A 1 221 ? -2.897 -10.948 18.559 1.00 86.12 221 ALA A CA 1
ATOM 1782 C C . ALA A 1 221 ? -3.430 -10.712 17.138 1.00 86.12 221 ALA A C 1
ATOM 1784 O O . ALA A 1 221 ? -2.891 -11.258 16.176 1.00 86.12 221 ALA A O 1
ATOM 1785 N N . ARG A 1 222 ? -4.442 -9.845 16.997 1.00 86.38 222 ARG A N 1
ATOM 1786 C CA . ARG A 1 222 ? -5.073 -9.508 15.714 1.00 86.38 222 ARG A CA 1
ATOM 1787 C C . ARG A 1 222 ? -4.089 -8.877 14.730 1.00 86.38 222 ARG A C 1
ATOM 1789 O O . ARG A 1 222 ? -4.146 -9.184 13.545 1.00 86.38 222 ARG A O 1
ATOM 1796 N N . LEU A 1 223 ? -3.190 -8.022 15.217 1.00 83.94 223 LEU A N 1
ATOM 1797 C CA . LEU A 1 223 ? -2.307 -7.191 14.395 1.00 83.94 223 LEU A CA 1
ATOM 1798 C C . LEU A 1 223 ? -0.863 -7.705 14.302 1.00 83.94 223 LEU A C 1
ATOM 1800 O O . LEU A 1 223 ? -0.016 -7.012 13.750 1.00 83.94 223 LEU A O 1
ATOM 1804 N N . GLY A 1 224 ? -0.532 -8.879 14.854 1.00 80.81 224 GLY A N 1
ATOM 1805 C CA . GLY A 1 224 ? 0.814 -9.463 14.718 1.00 80.81 224 GLY A CA 1
ATOM 1806 C C . GLY A 1 224 ? 1.951 -8.606 15.309 1.00 80.81 224 GLY A C 1
ATOM 1807 O O . GLY A 1 224 ? 3.104 -8.648 14.850 1.00 80.81 224 GLY A O 1
ATOM 1808 N N . VAL A 1 225 ? 1.641 -7.804 16.328 1.00 82.88 225 VAL A N 1
ATOM 1809 C CA . VAL A 1 225 ? 2.583 -6.927 17.045 1.00 82.88 225 VAL A CA 1
ATOM 1810 C C . VAL A 1 225 ? 2.511 -7.194 18.540 1.00 82.88 225 VAL A C 1
ATOM 1812 O O . VAL A 1 225 ? 1.534 -7.751 19.022 1.00 82.88 225 VAL A O 1
ATOM 1815 N N . SER A 1 226 ? 3.544 -6.828 19.300 1.00 87.44 226 SER A N 1
ATOM 1816 C CA . SER A 1 226 ? 3.552 -7.085 20.743 1.00 87.44 226 SER A CA 1
ATOM 1817 C C . SER A 1 226 ? 2.563 -6.184 21.493 1.00 87.44 226 SER A C 1
ATOM 1819 O O . SER A 1 226 ? 2.337 -5.034 21.118 1.00 87.44 226 SER A O 1
ATOM 1821 N N . LYS A 1 227 ? 2.030 -6.669 22.620 1.00 91.06 227 LYS A N 1
ATOM 1822 C CA . LYS A 1 227 ? 1.200 -5.870 23.540 1.00 91.06 227 LYS A CA 1
ATOM 1823 C C . LYS A 1 227 ? 1.895 -4.565 23.945 1.00 91.06 227 LYS A C 1
ATOM 1825 O O . LYS A 1 227 ? 1.280 -3.505 23.949 1.00 91.06 227 LYS A O 1
ATOM 1830 N N . THR A 1 228 ? 3.193 -4.633 24.245 1.00 91.12 228 THR A N 1
ATOM 1831 C CA . THR A 1 228 ? 4.009 -3.466 24.610 1.00 91.12 228 THR A CA 1
ATOM 1832 C C . THR A 1 228 ? 4.088 -2.439 23.482 1.00 91.12 228 THR A C 1
ATOM 1834 O O . THR A 1 228 ? 4.062 -1.243 23.756 1.00 91.12 228 THR A O 1
ATOM 1837 N N . HIS A 1 229 ? 4.162 -2.885 22.224 1.00 87.94 229 HIS A N 1
ATOM 1838 C CA . HIS A 1 229 ? 4.138 -1.998 21.060 1.00 87.94 229 HIS A CA 1
ATOM 1839 C C . HIS A 1 229 ? 2.817 -1.229 20.969 1.00 87.94 229 HIS A C 1
ATOM 1841 O O . HIS A 1 229 ? 2.846 -0.005 20.875 1.00 87.94 229 HIS A O 1
ATOM 1847 N N . ILE A 1 230 ? 1.678 -1.919 21.112 1.00 88.44 230 ILE A N 1
ATOM 1848 C CA . ILE A 1 230 ? 0.352 -1.279 21.128 1.00 88.44 230 ILE A CA 1
ATOM 1849 C C . ILE A 1 230 ? 0.238 -0.267 22.276 1.00 88.44 230 ILE A C 1
ATOM 1851 O O . ILE A 1 230 ? -0.154 0.872 22.045 1.00 88.44 230 ILE A O 1
ATOM 1855 N N . ILE A 1 231 ? 0.642 -0.638 23.496 1.00 89.94 231 ILE A N 1
ATOM 1856 C CA . ILE A 1 231 ? 0.590 0.267 24.658 1.00 89.94 231 ILE A CA 1
ATOM 1857 C C . ILE A 1 231 ? 1.414 1.535 24.410 1.00 89.94 231 ILE A C 1
ATOM 1859 O O . ILE A 1 231 ? 0.962 2.632 24.723 1.00 89.94 231 ILE A O 1
ATOM 1863 N N . ARG A 1 232 ? 2.627 1.403 23.858 1.00 88.88 232 ARG A N 1
ATOM 1864 C CA . ARG A 1 232 ? 3.478 2.560 23.541 1.00 88.88 232 ARG A CA 1
ATOM 1865 C C . ARG A 1 232 ? 2.852 3.449 22.474 1.00 88.88 232 ARG A C 1
ATOM 1867 O O . ARG A 1 232 ? 2.939 4.662 22.591 1.00 88.88 232 ARG A O 1
ATOM 1874 N N . MET A 1 233 ? 2.238 2.854 21.451 1.00 86.88 233 MET A N 1
ATOM 1875 C CA . MET A 1 233 ? 1.533 3.607 20.416 1.00 86.88 233 MET A CA 1
ATOM 1876 C C . MET A 1 233 ? 0.371 4.415 20.981 1.00 86.88 233 MET A C 1
ATOM 1878 O O . MET A 1 233 ? 0.297 5.603 20.698 1.00 86.88 233 MET A O 1
ATOM 1882 N N . VAL A 1 234 ? -0.486 3.793 21.793 1.00 85.38 234 VAL A N 1
ATOM 1883 C CA . VAL A 1 234 ? -1.645 4.476 22.385 1.00 85.38 234 VAL A CA 1
ATOM 1884 C C . VAL A 1 234 ? -1.198 5.603 23.310 1.00 85.38 234 VAL A C 1
ATOM 1886 O O . VAL A 1 234 ? -1.620 6.734 23.110 1.00 85.38 234 VAL A O 1
ATOM 1889 N N . LYS A 1 235 ? -0.258 5.339 24.228 1.00 88.19 235 LYS A N 1
ATOM 1890 C CA . LYS A 1 235 ? 0.281 6.371 25.131 1.00 88.19 235 LYS A CA 1
ATOM 1891 C C . LYS A 1 235 ? 0.899 7.551 24.391 1.00 88.19 235 LYS A C 1
ATOM 1893 O O . LYS A 1 235 ? 0.815 8.683 24.843 1.00 88.19 235 LYS A O 1
ATOM 1898 N N . GLU A 1 236 ? 1.578 7.290 23.281 1.00 88.00 236 GLU A N 1
ATOM 1899 C CA . GLU A 1 236 ? 2.166 8.364 22.490 1.00 88.00 236 GLU A CA 1
ATOM 1900 C C . GLU A 1 236 ? 1.127 9.142 21.684 1.00 88.00 236 GLU A C 1
ATOM 1902 O O . GLU A 1 236 ? 1.290 10.348 21.538 1.00 88.00 236 GLU A O 1
ATOM 1907 N N . GLY A 1 237 ? 0.065 8.483 21.212 1.00 83.50 237 GLY A N 1
ATOM 1908 C CA . GLY A 1 237 ? -1.096 9.160 20.636 1.00 83.50 237 GLY A CA 1
ATOM 1909 C C . GLY A 1 237 ? -1.740 10.104 21.646 1.00 83.50 237 GLY A C 1
ATOM 1910 O O . GLY A 1 237 ? -1.830 11.293 21.384 1.00 83.50 237 GLY A O 1
ATOM 1911 N N . GLU A 1 238 ? -2.044 9.613 22.850 1.00 84.62 238 GLU A N 1
ATOM 1912 C CA . GLU A 1 238 ? -2.612 10.423 23.942 1.00 84.62 238 GLU A CA 1
ATOM 1913 C C . GLU A 1 238 ? -1.770 11.668 24.271 1.00 84.62 238 GLU A C 1
ATOM 1915 O O . GLU A 1 238 ? -2.316 12.725 24.571 1.00 84.62 238 GLU A O 1
ATOM 1920 N N . LEU A 1 239 ? -0.438 11.562 24.205 1.00 86.69 239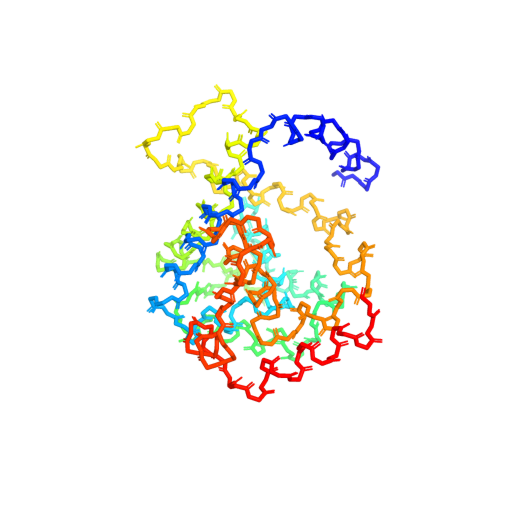 LEU A N 1
ATOM 1921 C CA . LEU A 1 239 ? 0.469 12.688 24.450 1.00 86.69 239 LEU A CA 1
ATOM 1922 C C . LEU A 1 239 ? 0.506 13.709 23.306 1.00 86.69 239 LEU A C 1
ATOM 1924 O O . LEU A 1 239 ? 0.894 14.854 23.535 1.00 86.69 239 LEU A O 1
ATOM 1928 N N . ARG A 1 240 ? 0.184 13.294 22.079 1.00 80.88 240 ARG A N 1
ATOM 1929 C CA . ARG A 1 240 ? 0.278 14.129 20.874 1.00 80.88 240 ARG A CA 1
ATOM 1930 C C . ARG A 1 240 ? -1.055 14.776 20.478 1.00 80.88 240 ARG A C 1
ATOM 1932 O O . ARG A 1 240 ? -1.006 15.728 19.703 1.00 80.88 240 ARG A O 1
ATOM 1939 N N . GLY A 1 241 ? -2.177 14.320 21.042 1.00 60.69 241 GLY A N 1
ATOM 1940 C CA . GLY A 1 241 ? -3.537 14.788 20.731 1.00 60.69 241 GLY A CA 1
ATOM 1941 C C . GLY A 1 241 ? -4.168 14.020 19.580 1.00 60.69 241 GLY A C 1
ATOM 1942 O O . GLY A 1 241 ? -5.022 14.628 18.903 1.00 60.69 241 GLY A O 1
#

Foldseek 3Di:
DAQVVVVVVCVVCVVLLVVFDLLVLLLLLLVLLLVLCVVPVPVCLVCQQPLNVLLVLLLLLVCLVPQLDFPVVSLVLSVVVVSDPSVVSVVSVVCCVVVQQKDWDARPVHSVTIGMDGDPVNVVVLLSNVCSNVVSVCRRHNDPVDCPDDGDDPVVSSVVSPVSNVCSNNVVDCCSVPVVCCVQSNDRCSVSVVSQQSSLCSVQDDPPPDRPGQDLVSVCVSNVHDSVSSVVSVVVVVVSD

pLDDT: mean 84.71, std 10.97, range [44.84, 97.0]